Protein AF-A0A920ECB9-F1 (afdb_monomer_lite)

Sequence (209 aa):
MKESITITDNRSGESIEIPIEHGGVDSGPWTKFLPGIWFKDEGFAATAVTNSSITYIDGGAGQLEYRGYRIEDLAKKSTFTEVAYLLVHGELPTTSNLEDWNDQLAKHAHLDDQQNSNLLKAFNNHSHPMGMFTAGLAALSTLYPDARDVEDPEIRQKHVLNAIAKVPTLAASAALTGVATLAQNLAKNFLTWKIFVDGFLITGCAFPI

Radius of gyration: 23.73 Å; chains: 1; bounding box: 50×44×63 Å

Structure (mmCIF, N/CA/C/O backbone):
data_AF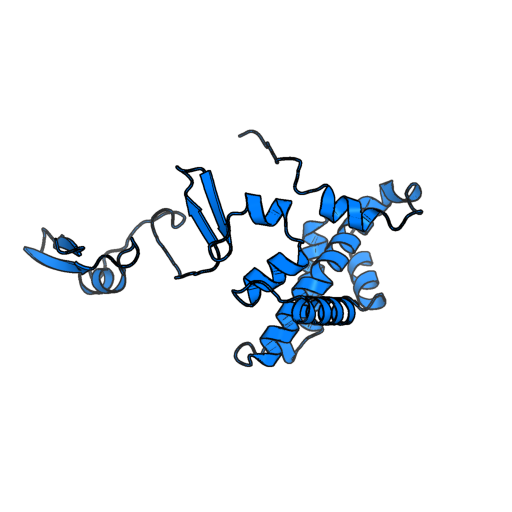-A0A920ECB9-F1
#
_entry.id   AF-A0A920ECB9-F1
#
loop_
_atom_site.group_PDB
_atom_site.id
_atom_site.type_symbol
_atom_site.label_atom_id
_atom_site.label_alt_id
_atom_site.label_comp_id
_atom_site.label_asym_id
_atom_site.label_entity_id
_atom_site.label_seq_id
_atom_site.pdbx_PDB_ins_code
_atom_site.Cartn_x
_atom_site.Cartn_y
_atom_site.Cartn_z
_atom_site.occupancy
_atom_site.B_iso_or_equiv
_atom_site.auth_seq_id
_atom_site.auth_comp_id
_atom_site.auth_asym_id
_atom_site.auth_atom_id
_atom_site.pdbx_PDB_model_num
ATOM 1 N N . MET A 1 1 ? -2.420 -16.822 32.164 1.00 60.69 1 MET A N 1
ATOM 2 C CA . MET A 1 1 ? -3.572 -15.943 32.476 1.00 60.69 1 MET A CA 1
ATOM 3 C C . MET A 1 1 ? -4.380 -15.811 31.195 1.00 60.69 1 MET A C 1
ATOM 5 O O . MET A 1 1 ? -3.784 -15.998 30.143 1.00 60.69 1 MET A O 1
ATOM 9 N N . LYS A 1 2 ? -5.700 -15.604 31.249 1.00 71.19 2 LYS A N 1
ATOM 10 C CA . LYS A 1 2 ? -6.477 -15.386 30.018 1.00 71.19 2 LYS A CA 1
ATOM 11 C C . LYS A 1 2 ? -6.162 -13.985 29.487 1.00 71.19 2 LYS A C 1
ATOM 13 O O . LYS A 1 2 ? -6.183 -13.043 30.273 1.00 71.19 2 LYS A O 1
ATOM 18 N N . GLU A 1 3 ? -5.828 -13.868 28.207 1.00 85.31 3 GLU A N 1
ATOM 19 C CA . GLU A 1 3 ? -5.621 -12.576 27.542 1.00 85.31 3 GLU A CA 1
ATOM 20 C C . GLU A 1 3 ? -6.970 -12.051 27.044 1.00 85.31 3 GLU A C 1
ATOM 22 O O . GLU A 1 3 ? -7.357 -12.250 25.896 1.00 85.31 3 GLU A O 1
ATOM 27 N N . SER A 1 4 ? -7.738 -11.456 27.952 1.00 87.62 4 SER A N 1
ATOM 28 C CA . SER A 1 4 ? -9.076 -10.935 27.673 1.00 87.62 4 SER A CA 1
ATOM 29 C C . SER A 1 4 ? -9.343 -9.642 28.439 1.00 87.62 4 SER A C 1
ATOM 31 O O . SER A 1 4 ? -8.767 -9.393 29.501 1.00 87.62 4 SER A O 1
ATOM 33 N N . ILE A 1 5 ? -10.225 -8.808 27.887 1.00 87.38 5 ILE A N 1
ATOM 34 C CA . ILE A 1 5 ? -10.758 -7.607 28.531 1.00 87.38 5 ILE A CA 1
ATOM 35 C C . ILE A 1 5 ? -12.220 -7.860 28.875 1.00 87.38 5 ILE A C 1
ATOM 37 O O . ILE A 1 5 ? -13.010 -8.259 28.019 1.00 87.38 5 ILE A O 1
ATOM 41 N N . THR A 1 6 ? -12.585 -7.585 30.123 1.00 88.94 6 THR A N 1
ATOM 42 C CA . THR A 1 6 ? -13.980 -7.607 30.562 1.00 88.94 6 THR A CA 1
ATOM 43 C C . THR A 1 6 ? -14.517 -6.187 30.634 1.00 88.94 6 THR A C 1
ATOM 45 O O . THR A 1 6 ? -13.931 -5.329 31.294 1.00 88.94 6 THR A O 1
ATOM 48 N N . ILE A 1 7 ? -15.647 -5.947 29.977 1.00 85.31 7 ILE A N 1
ATOM 49 C CA . ILE A 1 7 ? -16.365 -4.673 30.004 1.00 85.31 7 ILE A CA 1
ATOM 50 C C . ILE A 1 7 ? -17.679 -4.893 30.736 1.00 85.31 7 ILE A C 1
ATOM 52 O O . ILE A 1 7 ? -18.390 -5.853 30.452 1.00 85.31 7 ILE A O 1
ATOM 56 N N . THR A 1 8 ? -18.008 -3.988 31.652 1.00 87.94 8 THR A N 1
ATOM 57 C CA . THR A 1 8 ? -19.261 -4.013 32.412 1.00 87.94 8 THR A CA 1
ATOM 58 C C . THR A 1 8 ? -20.018 -2.715 32.174 1.00 87.94 8 THR A C 1
ATOM 60 O O . THR A 1 8 ? -19.466 -1.637 32.406 1.00 87.94 8 THR A O 1
ATOM 63 N N . ASP A 1 9 ? -21.275 -2.796 31.730 1.00 85.62 9 ASP A N 1
ATOM 64 C CA . ASP A 1 9 ? -22.148 -1.619 31.681 1.00 85.62 9 ASP A CA 1
ATOM 65 C C . ASP A 1 9 ? -22.805 -1.416 33.048 1.00 85.62 9 ASP A C 1
ATOM 67 O O . ASP A 1 9 ? -23.619 -2.215 33.503 1.00 85.62 9 ASP A O 1
ATOM 71 N N . ASN A 1 10 ? -22.482 -0.303 33.705 1.00 85.12 10 ASN A N 1
ATOM 72 C CA . ASN A 1 10 ? -23.033 0.038 35.017 1.00 85.12 10 ASN A CA 1
ATOM 73 C C . ASN A 1 10 ? -24.547 0.328 34.992 1.00 85.12 10 ASN A C 1
ATOM 75 O O . ASN A 1 10 ? -25.164 0.388 36.054 1.00 85.12 10 ASN A O 1
ATOM 79 N N . ARG A 1 11 ? -25.153 0.544 33.815 1.00 84.69 11 ARG A N 1
ATOM 80 C CA . ARG A 1 11 ? -26.600 0.788 33.675 1.00 84.69 11 ARG A CA 1
ATOM 81 C C . ARG A 1 11 ? -27.417 -0.498 33.707 1.00 84.69 11 ARG A C 1
ATOM 83 O O . ARG A 1 11 ? -28.481 -0.515 34.319 1.00 84.69 11 ARG A O 1
ATOM 90 N N . SER A 1 12 ? -26.938 -1.544 33.039 1.00 81.06 12 SER A N 1
ATOM 91 C CA . SER A 1 12 ? -27.608 -2.849 32.970 1.00 81.06 12 SER A CA 1
ATOM 92 C C . SER A 1 12 ? -27.052 -3.857 33.978 1.00 81.06 12 SER A C 1
ATOM 94 O O . SER A 1 12 ? -27.746 -4.807 34.329 1.00 81.06 12 SER A O 1
ATOM 96 N N . GLY A 1 13 ? -25.819 -3.656 34.455 1.00 82.56 13 GLY A N 1
ATOM 97 C CA . GLY A 1 13 ? -25.082 -4.621 35.272 1.00 82.56 13 GLY A CA 1
ATOM 98 C C . GLY A 1 13 ? -24.569 -5.826 34.479 1.00 82.56 13 GLY A C 1
ATOM 99 O O . GLY A 1 13 ? -24.085 -6.784 35.077 1.00 82.56 13 GLY A O 1
ATOM 100 N N . GLU A 1 14 ? -24.690 -5.803 33.151 1.00 84.75 14 GLU A N 1
ATOM 101 C CA . GLU A 1 14 ? -24.238 -6.877 32.274 1.00 84.75 14 GLU A CA 1
ATOM 102 C C . GLU A 1 14 ? -22.728 -6.750 32.012 1.00 84.75 14 GLU A C 1
ATOM 104 O O . GLU A 1 14 ? -22.189 -5.640 31.943 1.00 84.75 14 GLU A O 1
ATOM 109 N N . SER A 1 15 ? -22.042 -7.885 31.864 1.00 87.06 15 SER A N 1
ATOM 110 C CA . SER A 1 15 ? -20.606 -7.942 31.583 1.00 87.06 15 SER A CA 1
ATOM 111 C C . SER A 1 15 ? -20.327 -8.835 30.381 1.00 87.06 15 SER A C 1
ATOM 113 O O . SER A 1 15 ? -20.879 -9.929 30.278 1.00 87.06 15 SER A O 1
ATOM 115 N N . ILE A 1 16 ? -19.414 -8.398 29.517 1.00 87.62 16 ILE A N 1
ATOM 116 C CA . ILE A 1 16 ? -18.911 -9.164 28.375 1.00 87.62 16 ILE A CA 1
ATOM 117 C C . ILE A 1 16 ? -17.392 -9.327 28.487 1.00 87.62 16 ILE A C 1
ATOM 119 O O . ILE A 1 16 ? -16.684 -8.375 28.808 1.00 87.62 16 ILE A O 1
ATOM 123 N N . GLU A 1 17 ? -16.893 -10.538 28.240 1.00 88.44 17 GLU A N 1
ATOM 124 C CA . GLU A 1 17 ? -15.460 -10.846 28.150 1.00 88.44 17 GLU A CA 1
ATOM 125 C C . GLU A 1 17 ? -15.076 -10.976 26.671 1.00 88.44 17 GLU A C 1
ATOM 127 O O . GLU A 1 17 ? -15.709 -11.730 25.930 1.00 88.44 17 GLU A O 1
ATOM 132 N N . ILE A 1 18 ? -14.058 -10.232 26.237 1.00 87.44 18 ILE A N 1
ATOM 133 C CA . ILE A 1 18 ? -13.599 -10.189 24.845 1.00 87.44 18 ILE A CA 1
ATOM 134 C C . ILE A 1 18 ? -12.112 -10.562 24.810 1.00 87.44 18 ILE A C 1
ATOM 136 O O . ILE A 1 18 ? -11.339 -10.000 25.591 1.00 87.44 18 ILE A O 1
ATOM 140 N N . PRO A 1 19 ? -11.684 -11.503 23.951 1.00 89.12 19 PRO A N 1
ATOM 141 C CA . PRO A 1 19 ? -10.276 -11.867 23.835 1.00 89.12 19 PRO A CA 1
ATOM 142 C C . PRO A 1 19 ? -9.445 -10.728 23.230 1.00 89.12 19 PRO A C 1
ATOM 144 O O . PRO A 1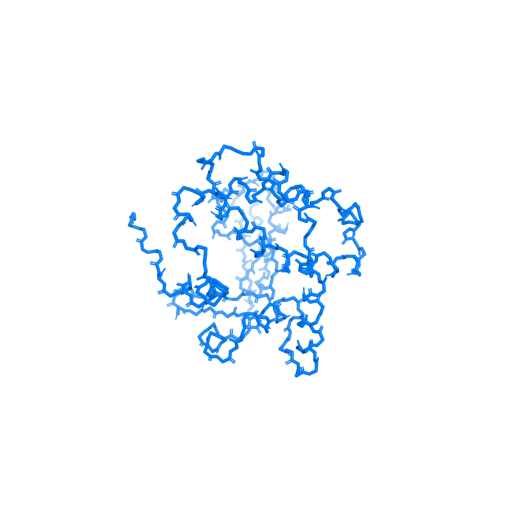 19 ? -9.932 -9.953 22.406 1.00 89.12 19 PRO A O 1
ATOM 147 N N . ILE A 1 20 ? -8.180 -10.649 23.640 1.00 88.44 20 ILE A N 1
ATOM 148 C CA . ILE A 1 20 ? -7.166 -9.807 23.003 1.00 88.44 20 ILE A CA 1
ATOM 149 C C . ILE A 1 20 ? -6.457 -10.671 21.958 1.00 88.44 20 ILE A C 1
ATOM 151 O O . ILE A 1 20 ? -5.883 -11.705 22.292 1.00 88.44 20 ILE A O 1
ATOM 155 N N . GLU A 1 21 ? -6.478 -10.247 20.699 1.00 83.81 21 GLU A N 1
ATOM 156 C CA . GLU A 1 21 ? -5.818 -10.934 19.589 1.00 83.81 21 GLU A CA 1
ATOM 157 C C . GLU A 1 21 ? -4.788 -9.997 18.957 1.00 83.81 21 GLU A C 1
ATOM 159 O O . GLU A 1 21 ? -5.104 -8.867 18.591 1.00 83.81 21 GLU A O 1
ATOM 164 N N . HIS A 1 22 ? -3.535 -10.447 18.839 1.00 77.94 22 HIS A N 1
ATOM 165 C CA . HIS A 1 22 ? -2.446 -9.675 18.217 1.00 77.94 22 HIS A CA 1
ATOM 166 C C . HIS A 1 22 ? -2.252 -8.256 18.797 1.00 77.94 22 HIS A C 1
ATOM 168 O O . HIS A 1 22 ? -1.857 -7.335 18.087 1.00 77.94 22 HIS A O 1
ATOM 174 N N . GLY A 1 23 ? -2.533 -8.076 20.093 1.00 78.94 23 GLY A N 1
ATOM 175 C CA . GLY A 1 23 ? -2.449 -6.777 20.772 1.00 78.94 23 GLY A CA 1
ATOM 176 C C . GLY A 1 23 ? -3.630 -5.833 20.507 1.00 78.94 23 GLY A C 1
ATOM 177 O O . GLY A 1 23 ? -3.622 -4.713 21.010 1.00 78.94 23 GLY A O 1
ATOM 178 N N . GLY A 1 24 ? -4.644 -6.276 19.758 1.00 83.06 24 GLY A N 1
ATOM 179 C CA . GLY A 1 24 ? -5.897 -5.564 19.516 1.00 83.06 24 GLY A CA 1
ATOM 180 C C . GLY A 1 24 ? -7.109 -6.290 20.104 1.00 83.06 24 GLY A C 1
ATOM 181 O O . GLY A 1 24 ? -7.026 -7.431 20.555 1.00 83.06 24 GLY A O 1
ATOM 182 N N . VAL A 1 25 ? -8.256 -5.614 20.106 1.00 86.81 25 VAL A N 1
ATOM 183 C CA . VAL A 1 25 ? -9.546 -6.180 20.524 1.00 86.81 25 VAL A CA 1
ATOM 184 C C . VAL A 1 25 ? -10.553 -5.930 19.413 1.00 86.81 25 VAL A C 1
ATOM 186 O O . VAL A 1 25 ? -10.648 -4.808 18.915 1.00 86.81 25 VAL A O 1
ATOM 189 N N . ASP A 1 26 ? -11.311 -6.959 19.029 1.00 84.75 26 ASP A N 1
ATOM 190 C CA . ASP A 1 26 ? -12.356 -6.802 18.018 1.00 84.75 26 ASP A CA 1
ATOM 191 C C . ASP A 1 26 ? -13.474 -5.878 18.526 1.00 84.75 26 ASP A C 1
ATOM 193 O O . ASP A 1 26 ? -13.963 -6.010 19.651 1.00 84.75 26 ASP A O 1
ATOM 197 N N . SER A 1 27 ? -13.895 -4.948 17.671 1.00 84.31 27 SER A N 1
ATOM 198 C CA . SER A 1 27 ? -14.945 -3.971 17.974 1.00 84.31 27 SER A CA 1
ATOM 199 C C . SER A 1 27 ? -16.357 -4.536 17.773 1.00 84.31 27 SER A C 1
ATOM 201 O O . SER A 1 27 ? -17.315 -4.029 18.359 1.00 84.31 27 SER A O 1
ATOM 203 N N . GLY A 1 28 ? -16.509 -5.625 17.009 1.00 85.12 28 GLY A N 1
ATOM 204 C CA . GLY A 1 28 ? -17.805 -6.241 16.701 1.00 85.12 28 GLY A CA 1
ATOM 205 C C . GLY A 1 28 ? -18.659 -6.602 17.930 1.00 85.12 28 GLY A C 1
ATOM 206 O O . GLY A 1 28 ? -19.849 -6.262 17.962 1.00 85.12 28 GLY A O 1
ATOM 207 N N . PRO A 1 29 ? -18.099 -7.255 18.968 1.00 85.06 29 PRO A N 1
ATOM 208 C CA . PRO A 1 29 ? -18.810 -7.535 20.213 1.00 85.06 29 PRO A CA 1
ATOM 209 C C . PRO A 1 29 ? -19.296 -6.271 20.933 1.00 85.06 29 PRO A C 1
ATOM 211 O O . PRO A 1 29 ? -20.375 -6.287 21.521 1.00 85.06 29 PRO A O 1
ATOM 214 N N . TRP A 1 30 ? -18.559 -5.160 20.835 1.00 84.25 30 TRP A N 1
ATOM 215 C CA . TRP A 1 30 ? -18.880 -3.908 21.523 1.00 84.25 30 TRP A CA 1
ATOM 216 C C . TRP A 1 30 ? -20.136 -3.269 20.942 1.00 84.25 30 TRP A C 1
ATOM 218 O O . TRP A 1 30 ? -21.019 -2.855 21.688 1.00 84.25 30 TRP A O 1
ATOM 228 N N . THR A 1 31 ? -20.253 -3.236 19.611 1.00 83.81 31 THR A N 1
ATOM 229 C CA . THR A 1 31 ? -21.433 -2.679 18.933 1.00 83.81 31 THR A CA 1
ATOM 230 C C . THR A 1 31 ? -22.701 -3.472 19.248 1.00 83.81 31 THR A C 1
ATOM 232 O O . THR A 1 31 ? -23.777 -2.890 19.368 1.00 83.81 31 THR A O 1
ATOM 235 N N . LYS A 1 32 ? -22.588 -4.798 19.402 1.00 84.31 32 LYS A N 1
ATOM 236 C CA . LYS A 1 32 ? -23.720 -5.659 19.783 1.00 84.31 32 LYS A CA 1
ATOM 237 C C . LYS A 1 32 ? -24.115 -5.471 21.246 1.00 84.31 32 LYS A C 1
ATOM 239 O O . LYS A 1 32 ? -25.303 -5.463 21.548 1.00 84.31 32 LYS A O 1
ATOM 244 N N . PHE A 1 33 ? -23.127 -5.335 22.128 1.00 85.12 33 PHE A N 1
ATOM 245 C CA . PHE A 1 33 ? -23.327 -5.195 23.568 1.00 85.12 33 PHE A CA 1
ATOM 246 C C . PHE A 1 33 ? -23.850 -3.806 23.969 1.00 85.12 33 PHE A C 1
ATOM 248 O O . PHE A 1 33 ? -24.641 -3.685 24.897 1.00 85.12 33 PHE A O 1
ATOM 255 N N . LEU A 1 34 ? -23.455 -2.756 23.242 1.00 84.56 34 LEU A N 1
ATOM 256 C CA . LEU A 1 34 ? -23.810 -1.362 23.520 1.00 84.56 34 LEU A CA 1
ATOM 257 C C . LEU A 1 34 ? -24.616 -0.740 22.361 1.00 84.56 34 LEU A C 1
ATOM 259 O O . LEU A 1 34 ? -24.134 0.182 21.692 1.00 84.56 34 LEU A O 1
ATOM 263 N N . PRO A 1 35 ? -25.849 -1.211 22.092 1.00 83.19 35 PRO A N 1
ATOM 264 C CA . PRO A 1 35 ? -26.646 -0.695 20.986 1.00 83.19 35 PRO A CA 1
ATOM 265 C C . PRO A 1 35 ? -26.974 0.792 21.189 1.00 83.19 35 PRO A C 1
ATOM 267 O O . PRO A 1 35 ? -27.465 1.209 22.236 1.00 83.19 35 PRO A O 1
ATOM 270 N N . GLY A 1 36 ? -26.714 1.606 20.163 1.00 83.00 36 GLY A N 1
ATOM 271 C CA . GLY A 1 36 ? -26.986 3.048 20.178 1.00 83.00 36 GLY A CA 1
ATOM 272 C C . GLY A 1 36 ? -25.915 3.908 20.859 1.00 83.00 36 GLY A C 1
ATOM 273 O O . GLY A 1 36 ? -26.080 5.127 20.927 1.00 83.00 36 GLY A O 1
ATOM 274 N N . ILE A 1 37 ? -24.815 3.312 21.329 1.00 85.38 37 ILE A N 1
ATOM 275 C CA . ILE A 1 37 ? -23.650 4.031 21.858 1.00 85.38 37 ILE A CA 1
ATOM 276 C C . ILE A 1 37 ? -22.589 4.140 20.761 1.00 85.38 37 ILE A C 1
ATOM 278 O O . ILE A 1 37 ? -22.328 3.188 20.030 1.00 85.38 37 ILE A O 1
ATOM 282 N N . TRP A 1 38 ? -21.987 5.322 20.643 1.00 83.19 38 TRP A N 1
ATOM 283 C CA . TRP A 1 38 ? -21.006 5.644 19.610 1.00 83.19 38 TRP A CA 1
ATOM 284 C C . TRP A 1 38 ? -19.639 5.866 20.254 1.00 83.19 38 TRP A C 1
ATOM 286 O O . TRP A 1 38 ? -19.537 6.545 21.277 1.00 83.19 38 TRP A O 1
ATOM 296 N N . PHE A 1 39 ? -18.590 5.322 19.640 1.00 86.38 39 PHE A N 1
ATOM 297 C CA . PHE A 1 39 ? -17.210 5.576 20.045 1.00 86.38 39 PHE A CA 1
ATOM 298 C C . PHE A 1 39 ? -16.707 6.826 19.333 1.00 86.38 39 PHE A C 1
ATOM 300 O O . PHE A 1 39 ? -16.744 6.913 18.106 1.00 86.38 39 PHE A O 1
ATOM 307 N N . LYS A 1 40 ? -16.263 7.814 20.110 1.00 88.31 40 LYS A N 1
ATOM 308 C CA . LYS A 1 40 ? -15.654 9.027 19.575 1.00 88.31 40 LYS A CA 1
ATOM 309 C C . LYS A 1 40 ? -14.136 8.858 19.572 1.00 88.31 40 LYS A C 1
ATOM 311 O O . LYS A 1 40 ? -13.512 9.002 20.617 1.00 88.31 40 LYS A O 1
ATOM 316 N N . ASP A 1 41 ? -13.575 8.584 18.401 1.00 90.69 41 ASP A N 1
ATOM 317 C CA . ASP A 1 41 ? -12.131 8.552 18.146 1.00 90.69 41 ASP A CA 1
ATOM 318 C C . ASP A 1 41 ? -11.821 9.498 16.976 1.00 90.69 41 ASP A C 1
ATOM 320 O O . ASP A 1 41 ? -12.028 9.171 15.806 1.00 90.69 41 ASP A O 1
ATOM 324 N N . GLU A 1 42 ? -11.424 10.731 17.294 1.00 89.62 42 GLU A N 1
ATOM 325 C CA . GLU A 1 42 ? -11.104 11.734 16.278 1.00 89.62 42 GLU A CA 1
ATOM 326 C C . GLU A 1 42 ? -9.779 11.373 15.596 1.00 89.62 42 GLU A C 1
ATOM 328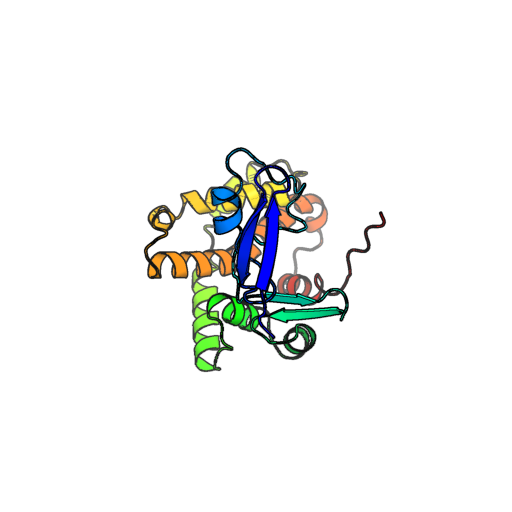 O O . GLU A 1 42 ? -8.720 11.397 16.215 1.00 89.62 42 GLU A O 1
ATOM 333 N N . GLY A 1 43 ? -9.837 11.051 14.302 1.00 90.06 43 GLY A N 1
ATOM 334 C CA . GLY A 1 43 ? -8.646 10.726 13.513 1.00 90.06 43 GLY A CA 1
ATOM 335 C C . GLY A 1 43 ? -8.161 9.278 13.630 1.00 90.06 43 GLY A C 1
ATOM 336 O O . GLY A 1 43 ? -7.095 8.982 13.098 1.00 90.06 43 GLY A O 1
ATOM 337 N N . PHE A 1 44 ? -8.937 8.383 14.257 1.00 91.50 44 PHE A N 1
ATOM 338 C CA . PHE A 1 44 ? -8.620 6.951 14.392 1.00 91.50 44 PHE A CA 1
ATOM 339 C C . PHE A 1 44 ? -7.296 6.671 15.122 1.00 91.50 44 PHE A C 1
ATOM 341 O O . PHE A 1 44 ? -6.570 5.742 14.771 1.00 91.50 44 PHE A O 1
ATOM 348 N N . ALA A 1 45 ? -6.958 7.472 16.135 1.00 88.88 45 ALA A N 1
ATOM 349 C CA . ALA A 1 45 ? -5.684 7.338 16.841 1.00 88.88 45 ALA A CA 1
ATOM 350 C C . ALA A 1 45 ? -5.603 6.051 17.682 1.00 88.88 45 ALA A C 1
ATOM 352 O O . ALA A 1 45 ? -4.511 5.529 17.898 1.00 88.88 45 ALA A O 1
ATOM 353 N N . ALA A 1 46 ? -6.747 5.543 18.152 1.00 85.81 46 ALA A N 1
ATOM 354 C CA . ALA A 1 46 ? -6.838 4.320 18.952 1.00 85.81 46 ALA A CA 1
ATOM 355 C C . ALA A 1 46 ? -7.498 3.149 18.200 1.00 85.81 46 ALA A C 1
ATOM 357 O O . ALA A 1 46 ? -7.568 2.040 18.728 1.00 85.81 46 ALA A O 1
ATOM 358 N N . THR A 1 47 ? -7.986 3.380 16.979 1.00 88.75 47 THR A N 1
ATOM 359 C CA . THR A 1 47 ? -8.765 2.402 16.213 1.00 88.75 47 THR A CA 1
ATOM 360 C C . THR A 1 47 ? -7.933 1.770 15.100 1.00 88.75 47 THR A C 1
ATOM 362 O O . THR A 1 47 ? -7.542 2.433 14.141 1.00 88.75 47 THR A O 1
ATOM 365 N N . ALA A 1 48 ? -7.737 0.453 15.171 1.00 88.75 48 ALA A N 1
ATOM 366 C CA . ALA A 1 48 ? -7.192 -0.326 14.063 1.00 88.75 48 ALA A CA 1
ATOM 367 C C . ALA A 1 48 ? -8.299 -0.658 13.044 1.00 88.75 48 ALA A C 1
ATOM 369 O O . ALA A 1 48 ? -9.317 -1.249 13.397 1.00 88.75 48 ALA A O 1
ATOM 370 N N . VAL A 1 49 ? -8.101 -0.280 11.776 1.00 88.75 49 VAL A N 1
ATOM 371 C CA . VAL A 1 49 ? -9.108 -0.460 10.706 1.00 88.75 49 VAL A CA 1
ATOM 372 C C . VAL A 1 49 ? -8.914 -1.762 9.928 1.00 88.75 49 VAL A C 1
ATOM 374 O O . VAL A 1 49 ? -9.881 -2.366 9.473 1.00 88.75 49 VAL A O 1
ATOM 377 N N . THR A 1 50 ? -7.667 -2.194 9.743 1.00 88.94 50 THR A N 1
ATOM 378 C CA . THR A 1 50 ? -7.342 -3.377 8.943 1.00 88.94 50 THR A CA 1
ATOM 379 C C . THR A 1 50 ? -6.215 -4.167 9.575 1.00 88.94 50 THR A C 1
ATOM 381 O O . THR A 1 50 ? -5.300 -3.603 10.175 1.00 88.94 50 THR A O 1
ATOM 384 N N . ASN A 1 51 ? -6.242 -5.475 9.346 1.00 87.25 51 ASN A N 1
ATOM 385 C CA . ASN A 1 51 ? -5.091 -6.332 9.575 1.00 87.25 51 ASN A CA 1
ATOM 386 C C . ASN A 1 51 ? -4.124 -6.174 8.398 1.00 87.25 51 ASN A C 1
ATOM 388 O O . ASN A 1 51 ? -4.542 -6.177 7.238 1.00 87.25 51 ASN A O 1
ATOM 392 N N . SER A 1 52 ? -2.836 -6.013 8.687 1.00 91.31 52 SER A N 1
ATOM 393 C CA . SER A 1 52 ? -1.787 -5.910 7.674 1.00 91.31 52 SER A CA 1
ATOM 394 C C . SER A 1 52 ? -0.550 -6.657 8.137 1.00 91.31 52 SER A C 1
ATOM 396 O O . SER A 1 52 ? -0.139 -6.549 9.287 1.00 91.31 52 SER A O 1
ATOM 398 N N . SER A 1 53 ? 0.060 -7.395 7.216 1.00 91.19 53 SER A N 1
ATOM 399 C CA . SER A 1 53 ? 1.334 -8.086 7.419 1.00 91.19 53 SER A CA 1
ATOM 400 C C . SER A 1 53 ? 2.475 -7.420 6.641 1.00 91.19 53 SER A C 1
ATOM 402 O O . SER A 1 53 ? 3.466 -8.078 6.334 1.00 91.19 53 SER A O 1
ATOM 404 N N . ILE A 1 54 ? 2.297 -6.168 6.198 1.00 93.62 54 ILE A N 1
ATOM 405 C CA . ILE A 1 54 ? 3.231 -5.490 5.285 1.00 93.62 54 ILE A CA 1
ATOM 406 C C . ILE A 1 54 ? 4.316 -4.749 6.061 1.00 93.62 54 ILE A C 1
ATOM 408 O O . ILE A 1 54 ? 5.497 -4.989 5.823 1.00 93.62 54 ILE A O 1
ATOM 412 N N . THR A 1 55 ? 3.923 -3.873 6.984 1.00 93.75 55 THR A N 1
ATOM 413 C CA . THR A 1 55 ? 4.844 -2.987 7.701 1.00 93.75 55 THR A CA 1
ATOM 414 C C . THR A 1 55 ? 4.553 -3.035 9.189 1.00 93.75 55 THR A C 1
ATOM 416 O O . THR A 1 55 ? 3.391 -2.953 9.585 1.00 93.75 55 THR A O 1
ATOM 419 N N . TYR A 1 56 ? 5.606 -3.125 9.997 1.00 92.88 56 TYR A N 1
ATOM 420 C CA . TYR A 1 56 ? 5.537 -2.990 11.449 1.00 92.88 56 TYR A CA 1
ATOM 421 C C . TYR A 1 56 ? 6.301 -1.741 11.890 1.00 92.88 56 TYR A C 1
ATOM 423 O O . TYR A 1 56 ? 7.384 -1.455 11.372 1.00 92.88 56 TYR A O 1
ATOM 431 N N . ILE A 1 57 ? 5.714 -0.982 12.817 1.00 92.94 57 ILE A N 1
ATOM 432 C CA . ILE A 1 57 ? 6.272 0.269 13.332 1.00 92.94 57 ILE A CA 1
ATOM 433 C C . ILE A 1 57 ? 6.176 0.252 14.855 1.00 92.94 57 ILE A C 1
ATOM 435 O O . ILE A 1 57 ? 5.078 0.173 15.401 1.00 92.94 57 ILE A O 1
ATOM 439 N N . ASP A 1 58 ? 7.316 0.401 15.524 1.00 91.38 58 ASP A N 1
ATOM 440 C CA . ASP A 1 58 ? 7.399 0.700 16.952 1.00 91.38 58 ASP A CA 1
ATOM 441 C C . ASP A 1 58 ? 8.105 2.048 17.134 1.00 91.38 58 ASP A C 1
ATOM 443 O O . ASP A 1 58 ? 9.325 2.172 16.990 1.00 91.38 58 ASP A O 1
ATOM 447 N N . GLY A 1 59 ? 7.316 3.082 17.438 1.00 89.62 59 GLY A N 1
ATOM 448 C CA . GLY A 1 59 ? 7.823 4.439 17.636 1.00 89.62 59 GLY A CA 1
ATOM 449 C C . GLY A 1 59 ? 8.655 4.614 18.909 1.00 89.62 59 GLY A C 1
ATOM 450 O O . GLY A 1 59 ? 9.501 5.502 18.950 1.00 89.62 59 GLY A O 1
ATOM 451 N N . GLY A 1 60 ? 8.454 3.776 19.932 1.00 90.50 60 GLY A N 1
ATOM 452 C CA . GLY A 1 60 ? 9.209 3.844 21.184 1.00 90.50 60 GLY A CA 1
ATOM 453 C C . GLY A 1 60 ? 10.605 3.243 21.045 1.00 90.50 60 GLY A C 1
ATOM 454 O O . GLY A 1 60 ? 11.580 3.817 21.528 1.00 90.50 60 GLY A O 1
ATOM 455 N N . ALA A 1 61 ? 10.706 2.115 20.338 1.00 90.00 61 ALA A N 1
ATOM 456 C CA . ALA A 1 61 ? 11.982 1.480 20.011 1.00 90.00 61 ALA A CA 1
ATOM 457 C C . ALA A 1 61 ? 12.683 2.109 18.789 1.00 90.00 61 ALA A C 1
ATOM 459 O O . ALA A 1 61 ? 13.859 1.833 18.549 1.00 90.00 61 ALA A O 1
ATOM 460 N N . GLY A 1 62 ? 11.979 2.940 18.010 1.00 90.38 62 GLY A N 1
ATOM 461 C CA . GLY A 1 62 ? 12.486 3.501 16.754 1.00 90.38 62 GLY A CA 1
ATOM 462 C C . GLY A 1 62 ? 12.656 2.445 15.657 1.00 90.38 62 GLY A C 1
ATOM 463 O O . GLY A 1 62 ? 13.565 2.546 14.835 1.00 90.38 62 GLY A O 1
ATOM 464 N N . GLN A 1 63 ? 11.815 1.410 15.661 1.00 91.38 63 GLN A N 1
ATOM 465 C CA . GLN A 1 63 ? 11.917 0.252 14.778 1.00 91.38 63 GLN A CA 1
ATOM 466 C C . GLN A 1 63 ? 10.884 0.340 13.651 1.00 91.38 63 GLN A C 1
ATOM 468 O O . GLN A 1 63 ? 9.692 0.520 13.893 1.00 91.38 63 GLN A O 1
ATOM 473 N N . LEU A 1 64 ? 11.353 0.190 12.411 1.00 93.75 64 LEU A N 1
ATOM 474 C CA . LEU A 1 64 ? 10.530 0.115 11.205 1.00 93.75 64 LEU A CA 1
ATOM 475 C C . LEU A 1 64 ? 10.934 -1.121 10.406 1.00 93.75 64 LEU A C 1
ATOM 477 O O . LEU A 1 64 ? 12.112 -1.293 10.071 1.00 93.75 64 LEU A O 1
ATOM 481 N N . GLU A 1 65 ? 9.954 -1.957 10.077 1.00 93.44 65 GLU A N 1
ATOM 482 C CA . GLU A 1 65 ? 10.172 -3.212 9.364 1.00 93.44 65 GLU A CA 1
ATOM 483 C C . GLU A 1 65 ? 9.223 -3.373 8.184 1.00 93.44 65 GLU A C 1
ATOM 485 O O . GLU A 1 65 ? 8.028 -3.109 8.304 1.00 93.44 65 GLU A O 1
ATOM 490 N N . TYR A 1 66 ? 9.741 -3.880 7.065 1.00 95.50 66 TYR A N 1
ATOM 491 C CA . TYR A 1 66 ? 8.951 -4.331 5.920 1.00 95.50 66 TYR A CA 1
ATOM 492 C C . TYR A 1 66 ? 8.998 -5.850 5.845 1.00 95.50 66 TYR A C 1
ATOM 494 O O . TYR A 1 66 ? 10.077 -6.424 5.728 1.00 95.50 66 TYR A O 1
ATOM 502 N N . ARG A 1 67 ? 7.836 -6.508 5.921 1.00 92.50 67 ARG A N 1
ATOM 503 C CA . ARG A 1 67 ? 7.701 -7.977 5.922 1.00 92.50 67 ARG A CA 1
ATOM 504 C C . ARG A 1 67 ? 8.632 -8.669 6.941 1.00 92.50 67 ARG A C 1
ATOM 506 O O . ARG A 1 67 ? 9.119 -9.764 6.689 1.00 92.50 67 ARG A O 1
ATOM 513 N N . GLY A 1 68 ? 8.901 -8.017 8.078 1.00 91.56 68 GLY A N 1
ATOM 514 C CA . GLY A 1 68 ? 9.809 -8.503 9.131 1.00 91.56 68 GLY A CA 1
ATOM 515 C C . GLY A 1 68 ? 11.297 -8.169 8.936 1.00 91.56 68 GLY A C 1
ATOM 516 O O . GLY A 1 68 ? 12.120 -8.536 9.769 1.00 91.56 68 GLY A O 1
ATOM 517 N N . TYR A 1 69 ? 11.670 -7.464 7.865 1.00 93.62 69 TYR A N 1
ATOM 518 C CA . TYR A 1 69 ? 13.035 -6.982 7.641 1.00 93.62 69 TYR A CA 1
ATOM 519 C C . TYR A 1 69 ? 13.180 -5.530 8.089 1.00 93.62 69 TYR A C 1
ATOM 521 O O . TYR A 1 69 ? 12.427 -4.662 7.645 1.00 93.62 69 TYR A O 1
ATOM 529 N N . ARG A 1 70 ? 14.190 -5.237 8.915 1.00 93.62 70 ARG A N 1
ATOM 530 C CA . ARG A 1 70 ? 14.487 -3.867 9.356 1.00 93.62 70 ARG A CA 1
ATOM 531 C C . ARG A 1 70 ? 14.831 -2.965 8.174 1.00 93.62 70 ARG A C 1
ATOM 533 O O . ARG A 1 70 ? 15.639 -3.324 7.314 1.00 93.62 70 ARG A O 1
ATOM 540 N N . ILE A 1 71 ? 14.290 -1.748 8.183 1.00 93.44 71 ILE A N 1
ATOM 541 C CA . ILE A 1 71 ? 14.519 -0.766 7.116 1.00 93.44 71 ILE A CA 1
ATOM 542 C C . ILE A 1 71 ? 16.003 -0.423 6.932 1.00 93.44 71 ILE A C 1
ATOM 544 O O . ILE A 1 71 ? 16.455 -0.216 5.811 1.00 93.44 71 ILE A O 1
ATOM 548 N N . GLU A 1 72 ? 16.782 -0.410 8.016 1.00 91.81 72 GLU A N 1
ATOM 549 C CA . GLU A 1 72 ? 18.219 -0.115 7.990 1.00 91.81 72 GLU A CA 1
ATOM 550 C C . GLU A 1 72 ? 19.019 -1.144 7.185 1.00 91.81 72 GLU A C 1
ATOM 552 O O . GLU A 1 72 ? 20.013 -0.794 6.545 1.00 91.81 72 GLU A O 1
ATOM 557 N N . ASP A 1 73 ? 18.600 -2.410 7.230 1.00 92.88 73 ASP A N 1
ATOM 558 C CA . ASP A 1 73 ? 19.225 -3.487 6.471 1.00 92.88 73 ASP A CA 1
ATOM 559 C C . ASP A 1 73 ? 18.840 -3.398 4.997 1.00 92.88 73 ASP A C 1
ATOM 561 O O . ASP A 1 73 ? 19.722 -3.446 4.138 1.00 92.88 73 ASP A O 1
ATOM 565 N N . LEU A 1 74 ? 17.551 -3.192 4.711 1.00 92.25 74 LEU A N 1
ATOM 566 C CA . LEU A 1 74 ? 17.050 -3.028 3.345 1.00 92.25 74 LEU A CA 1
ATOM 567 C C . LEU A 1 74 ? 17.695 -1.821 2.653 1.00 92.25 74 LEU A C 1
ATOM 569 O O . LEU A 1 74 ? 18.166 -1.939 1.529 1.00 92.25 74 LEU A O 1
ATOM 573 N N . ALA A 1 75 ? 17.807 -0.681 3.338 1.00 90.81 75 ALA A N 1
ATOM 574 C CA . ALA A 1 75 ? 18.403 0.529 2.775 1.00 90.81 75 ALA A CA 1
ATOM 575 C C . ALA A 1 75 ? 19.899 0.379 2.436 1.00 90.81 75 ALA A C 1
ATOM 577 O O . ALA A 1 75 ? 20.398 1.064 1.547 1.00 90.81 75 ALA A O 1
ATOM 578 N N . LYS A 1 76 ? 20.633 -0.494 3.142 1.00 92.38 76 LYS A N 1
ATOM 579 C CA . LYS A 1 76 ? 22.074 -0.716 2.916 1.00 92.38 76 LYS A CA 1
ATOM 580 C C . LYS A 1 76 ? 22.367 -1.834 1.919 1.00 92.38 76 LYS A C 1
ATOM 582 O O . LYS A 1 76 ? 23.418 -1.805 1.285 1.00 92.38 76 LYS A O 1
ATOM 587 N N . LYS A 1 77 ? 21.507 -2.853 1.860 1.00 90.12 77 LYS A N 1
ATOM 588 C CA . LYS A 1 77 ? 21.786 -4.122 1.169 1.00 90.12 77 LYS A CA 1
ATOM 589 C C . LYS A 1 77 ? 20.874 -4.386 -0.025 1.00 90.12 77 LYS A C 1
ATOM 591 O O . LYS A 1 77 ? 21.182 -5.292 -0.791 1.00 90.12 77 LYS A O 1
ATOM 596 N N . SER A 1 78 ? 19.786 -3.637 -0.176 1.00 91.50 78 SER A N 1
ATOM 597 C CA . SER A 1 78 ? 18.776 -3.876 -1.204 1.00 91.50 78 SER A CA 1
ATOM 598 C C . SER A 1 78 ? 18.547 -2.649 -2.078 1.00 91.50 78 SER A C 1
ATOM 600 O O . SER A 1 78 ? 18.854 -1.512 -1.722 1.00 91.50 78 SER A O 1
ATOM 602 N N . THR A 1 79 ? 17.989 -2.899 -3.252 1.00 91.06 79 THR A N 1
ATOM 603 C CA . THR A 1 79 ? 17.585 -1.894 -4.232 1.00 91.06 79 THR A CA 1
ATOM 604 C C . THR A 1 79 ? 16.089 -1.605 -4.134 1.00 91.06 79 THR A C 1
ATOM 606 O O . THR A 1 79 ? 15.310 -2.409 -3.618 1.00 91.06 79 THR A O 1
ATOM 609 N N . PHE A 1 80 ? 15.654 -0.462 -4.674 1.00 89.88 80 PHE A N 1
ATOM 610 C CA . PHE A 1 80 ? 14.231 -0.108 -4.720 1.00 89.88 80 PHE A CA 1
ATOM 611 C C . PHE A 1 80 ? 13.380 -1.211 -5.364 1.00 89.88 80 PHE A C 1
ATOM 613 O O . PHE A 1 80 ? 12.314 -1.545 -4.855 1.00 89.88 80 PHE A O 1
ATOM 620 N N . THR A 1 81 ? 13.864 -1.807 -6.454 1.00 90.06 81 THR A N 1
ATOM 621 C CA . THR A 1 81 ? 13.128 -2.832 -7.197 1.00 90.06 81 THR A CA 1
ATOM 622 C C . THR A 1 81 ? 12.941 -4.121 -6.391 1.00 90.06 81 THR A C 1
ATOM 624 O O . THR A 1 81 ? 11.861 -4.710 -6.432 1.00 90.06 81 THR A O 1
ATOM 627 N N . GLU A 1 82 ? 13.946 -4.525 -5.607 1.00 92.44 82 GLU A N 1
ATOM 628 C CA . GLU A 1 82 ? 13.853 -5.670 -4.689 1.00 92.44 82 GLU A CA 1
ATOM 629 C C . GLU A 1 82 ? 12.873 -5.403 -3.545 1.00 92.44 82 GLU A C 1
ATOM 631 O O . GLU A 1 82 ? 12.064 -6.266 -3.209 1.00 92.44 82 GLU A O 1
ATOM 636 N N . VAL A 1 83 ? 12.900 -4.196 -2.969 1.00 93.94 83 VAL A N 1
ATOM 637 C CA . VAL A 1 83 ? 11.958 -3.806 -1.909 1.00 93.94 83 VAL A CA 1
ATOM 638 C C . VAL A 1 83 ? 10.529 -3.716 -2.456 1.00 93.94 83 VAL A C 1
ATOM 640 O O . VAL A 1 83 ? 9.592 -4.162 -1.799 1.00 93.94 83 VAL A O 1
ATOM 643 N N . ALA A 1 84 ? 10.341 -3.201 -3.673 1.00 92.56 84 ALA A N 1
ATOM 644 C CA . ALA A 1 84 ? 9.037 -3.181 -4.332 1.00 92.56 84 ALA A CA 1
ATOM 645 C C . ALA A 1 84 ? 8.496 -4.604 -4.547 1.00 92.56 84 ALA A C 1
ATOM 647 O O . ALA A 1 84 ? 7.331 -4.865 -4.243 1.00 92.56 84 ALA A O 1
ATOM 648 N N . TYR A 1 85 ? 9.349 -5.535 -4.990 1.00 93.94 85 TYR A N 1
ATOM 649 C CA . TYR A 1 85 ? 8.991 -6.949 -5.100 1.00 93.94 85 TYR A CA 1
ATOM 650 C C . TYR A 1 85 ? 8.601 -7.535 -3.733 1.00 93.94 85 TYR A C 1
ATOM 652 O O . TYR A 1 85 ? 7.541 -8.148 -3.612 1.00 93.94 85 TYR A O 1
ATOM 660 N N . LEU A 1 86 ? 9.398 -7.287 -2.686 1.00 94.75 86 LEU A N 1
ATOM 661 C CA . LEU A 1 86 ? 9.132 -7.746 -1.317 1.00 94.75 86 LEU A CA 1
ATOM 662 C C . LEU A 1 86 ? 7.762 -7.281 -0.802 1.00 94.75 86 LEU A C 1
ATOM 664 O O . LEU A 1 86 ? 7.026 -8.054 -0.189 1.00 94.75 86 LEU A O 1
ATOM 668 N N . LEU A 1 87 ? 7.392 -6.023 -1.042 1.00 93.88 87 LEU A N 1
ATOM 669 C CA . LEU A 1 87 ? 6.114 -5.483 -0.573 1.00 93.88 87 LEU A CA 1
ATOM 670 C C . LEU A 1 87 ? 4.922 -6.131 -1.292 1.00 93.88 87 LEU A C 1
ATOM 672 O O . LEU A 1 87 ? 3.937 -6.484 -0.633 1.00 93.88 87 LEU A O 1
ATOM 676 N N . VAL A 1 88 ? 5.037 -6.332 -2.609 1.00 92.81 88 VAL A N 1
ATOM 677 C CA . VAL A 1 88 ? 3.985 -6.916 -3.456 1.00 92.81 88 VAL A CA 1
ATOM 678 C C . VAL A 1 88 ? 3.830 -8.420 -3.216 1.00 92.81 88 VAL A C 1
ATOM 680 O O . VAL A 1 88 ? 2.712 -8.889 -3.014 1.00 92.81 88 VAL A O 1
ATOM 683 N N . HIS A 1 89 ? 4.932 -9.171 -3.210 1.00 91.94 89 HIS A N 1
ATOM 684 C CA . HIS A 1 89 ? 4.923 -10.637 -3.164 1.00 91.94 89 HIS A CA 1
ATOM 685 C C . HIS A 1 89 ? 5.091 -11.216 -1.755 1.00 91.94 89 HIS A C 1
ATOM 687 O O . HIS A 1 89 ? 4.735 -12.365 -1.523 1.00 91.94 89 HIS A O 1
ATOM 693 N N . GLY A 1 90 ? 5.589 -10.429 -0.800 1.00 92.06 90 GLY A N 1
ATOM 694 C CA . GLY A 1 90 ? 5.755 -10.831 0.598 1.00 92.06 90 GLY A CA 1
ATOM 695 C C . GLY A 1 90 ? 7.088 -11.494 0.939 1.00 92.06 90 GLY A C 1
ATOM 696 O O . GLY A 1 90 ? 7.399 -11.604 2.121 1.00 92.06 90 GLY A O 1
ATOM 697 N N . GLU A 1 91 ? 7.888 -11.867 -0.059 1.00 92.56 91 GLU A N 1
ATOM 698 C CA . GLU A 1 91 ? 9.184 -12.531 0.109 1.00 92.56 91 GLU A CA 1
ATOM 699 C C . GLU A 1 91 ? 10.269 -11.851 -0.734 1.00 92.56 91 GLU A C 1
ATOM 701 O O . GLU A 1 91 ? 9.976 -11.186 -1.732 1.00 92.56 91 GLU A O 1
ATOM 706 N N . LEU A 1 92 ? 11.534 -12.013 -0.337 1.00 92.31 92 LEU A N 1
ATOM 707 C CA . LEU A 1 92 ? 12.665 -11.491 -1.105 1.00 92.31 92 LEU A CA 1
ATOM 708 C C . LEU A 1 92 ? 12.830 -12.262 -2.427 1.00 92.31 92 LEU A C 1
ATOM 710 O O . LEU A 1 92 ? 12.720 -13.491 -2.438 1.00 92.31 92 LEU A O 1
ATOM 714 N N . PRO A 1 93 ? 13.117 -11.571 -3.545 1.00 93.56 93 PRO A N 1
ATOM 715 C CA . PRO A 1 93 ? 13.277 -12.228 -4.833 1.00 93.56 93 PRO A CA 1
ATOM 716 C C . PRO A 1 93 ? 14.579 -13.035 -4.895 1.00 93.56 93 PRO A C 1
ATOM 718 O O . PRO A 1 93 ? 15.613 -12.643 -4.355 1.00 93.56 93 PRO A O 1
ATOM 721 N N . THR A 1 94 ? 14.545 -14.150 -5.623 1.00 94.75 94 THR A N 1
ATOM 722 C CA . THR A 1 94 ? 15.767 -14.797 -6.125 1.00 94.75 94 THR A CA 1
ATOM 723 C C . THR A 1 94 ? 16.347 -13.992 -7.293 1.00 94.75 94 THR A C 1
ATOM 725 O O . THR A 1 94 ? 15.646 -13.180 -7.894 1.00 94.75 94 THR A O 1
ATOM 728 N N . THR A 1 95 ? 17.606 -14.240 -7.670 1.00 92.88 95 THR A N 1
ATOM 729 C CA . THR A 1 95 ? 18.250 -13.548 -8.803 1.00 92.88 95 THR A CA 1
ATOM 730 C C . THR A 1 95 ? 17.442 -13.667 -10.099 1.00 92.88 95 THR A C 1
ATOM 732 O O . THR A 1 95 ? 17.216 -12.659 -10.756 1.00 92.88 95 THR A O 1
ATOM 735 N N . SER A 1 96 ? 16.924 -14.862 -10.412 1.00 94.12 96 SER A N 1
ATOM 736 C CA . SER A 1 96 ? 16.088 -15.078 -11.605 1.00 94.12 96 SER A CA 1
ATOM 737 C C . SER A 1 96 ? 14.789 -14.273 -11.542 1.00 94.12 96 SER A C 1
ATOM 739 O O . SER A 1 96 ? 14.437 -13.596 -12.501 1.00 94.12 96 SER A O 1
ATOM 741 N N . ASN A 1 97 ? 14.097 -14.292 -10.396 1.00 92.88 97 ASN A N 1
ATOM 742 C CA . ASN A 1 97 ? 12.843 -13.550 -10.241 1.00 92.88 97 ASN A CA 1
ATOM 743 C C . ASN A 1 97 ? 13.067 -12.040 -10.347 1.00 92.88 97 ASN A C 1
ATOM 745 O O . ASN A 1 97 ? 12.208 -11.323 -10.851 1.00 92.88 97 ASN A O 1
ATOM 749 N N . LEU A 1 98 ? 14.204 -11.550 -9.849 1.00 92.81 98 LEU A N 1
ATOM 750 C CA . LEU A 1 98 ? 14.543 -10.135 -9.908 1.00 92.81 98 LEU A CA 1
ATOM 751 C C . LEU A 1 98 ? 14.830 -9.682 -11.344 1.00 92.81 98 LEU A C 1
ATOM 753 O O . LEU A 1 98 ? 14.407 -8.593 -11.728 1.00 92.81 98 LEU A O 1
ATOM 757 N N . GLU A 1 99 ? 15.530 -10.496 -12.135 1.00 94.12 99 GLU A N 1
ATOM 758 C CA . GLU A 1 99 ? 15.758 -10.235 -13.563 1.00 94.12 99 GLU A CA 1
ATOM 759 C C . GLU A 1 99 ? 14.427 -10.177 -14.325 1.00 94.12 99 GLU A C 1
ATOM 761 O O . GLU A 1 99 ? 14.131 -9.163 -14.961 1.00 94.12 99 GLU A O 1
ATOM 766 N N . ASP A 1 100 ? 13.568 -11.184 -14.149 1.00 93.94 100 ASP A N 1
ATOM 767 C CA . ASP A 1 100 ? 12.241 -11.223 -14.773 1.00 93.94 100 ASP A CA 1
ATOM 768 C C . ASP A 1 100 ? 11.364 -10.035 -14.354 1.00 93.94 100 ASP A C 1
ATOM 770 O O . ASP A 1 100 ? 10.619 -9.472 -15.162 1.00 93.94 100 ASP A O 1
ATOM 774 N N . TRP A 1 101 ? 11.439 -9.636 -13.084 1.00 91.88 101 TRP A N 1
ATOM 775 C CA . TRP A 1 101 ? 10.702 -8.496 -12.548 1.00 91.88 101 TRP A CA 1
ATOM 776 C C . TRP A 1 101 ? 11.183 -7.170 -13.145 1.00 91.88 101 TRP A C 1
ATOM 778 O O . TRP A 1 101 ? 10.367 -6.350 -13.570 1.00 91.88 101 TRP A O 1
ATOM 788 N N . ASN A 1 102 ? 12.499 -6.966 -13.244 1.00 90.69 102 ASN A N 1
ATOM 789 C CA . ASN A 1 102 ? 13.073 -5.786 -13.891 1.00 90.69 102 ASN A CA 1
ATOM 790 C C . ASN A 1 102 ? 12.671 -5.700 -15.369 1.00 90.69 102 ASN A C 1
ATOM 792 O O . ASN A 1 102 ? 12.279 -4.629 -15.837 1.00 90.69 102 ASN A O 1
ATOM 796 N N . ASP A 1 103 ? 12.695 -6.823 -16.086 1.00 92.50 103 ASP A N 1
ATOM 797 C CA . ASP A 1 103 ? 12.270 -6.893 -17.483 1.00 92.50 103 ASP A CA 1
ATOM 798 C C . ASP A 1 103 ? 10.785 -6.559 -17.648 1.00 92.50 103 ASP A C 1
ATOM 800 O O . ASP A 1 103 ? 10.394 -5.843 -18.577 1.00 92.50 103 ASP A O 1
ATOM 804 N N . GLN A 1 104 ? 9.936 -7.051 -16.745 1.00 90.50 104 GLN A N 1
ATOM 805 C CA . GLN A 1 104 ? 8.514 -6.716 -16.730 1.00 90.50 104 GLN A CA 1
ATOM 806 C C . GLN A 1 104 ? 8.287 -5.228 -16.461 1.00 90.50 104 GLN A C 1
ATOM 808 O O . GLN A 1 104 ? 7.498 -4.601 -17.173 1.00 90.50 104 GLN A O 1
ATOM 813 N N . LEU A 1 105 ? 8.991 -4.641 -15.492 1.00 89.50 105 LEU A N 1
ATOM 814 C CA . LEU A 1 105 ? 8.902 -3.210 -15.204 1.00 89.50 105 LEU A CA 1
ATOM 815 C C . LEU A 1 105 ? 9.363 -2.367 -16.396 1.00 89.50 105 LEU A C 1
ATOM 817 O O . LEU A 1 105 ? 8.667 -1.430 -16.782 1.00 89.50 105 LEU A O 1
ATOM 821 N N . ALA A 1 106 ? 10.479 -2.730 -17.031 1.00 87.56 106 ALA A N 1
ATOM 822 C CA . ALA A 1 106 ? 10.997 -2.029 -18.203 1.00 87.56 106 ALA A CA 1
ATOM 823 C C . ALA A 1 106 ? 9.997 -2.044 -19.372 1.00 87.56 106 ALA A C 1
ATOM 825 O O . ALA A 1 106 ? 9.756 -1.009 -19.995 1.00 87.56 106 ALA A O 1
ATOM 826 N N . LYS A 1 107 ? 9.349 -3.188 -19.631 1.00 87.56 107 LYS A N 1
ATOM 827 C CA . LYS A 1 107 ? 8.313 -3.317 -20.673 1.00 87.56 107 LYS A CA 1
ATOM 828 C C . LYS A 1 107 ? 7.085 -2.445 -20.394 1.00 87.56 107 LYS A C 1
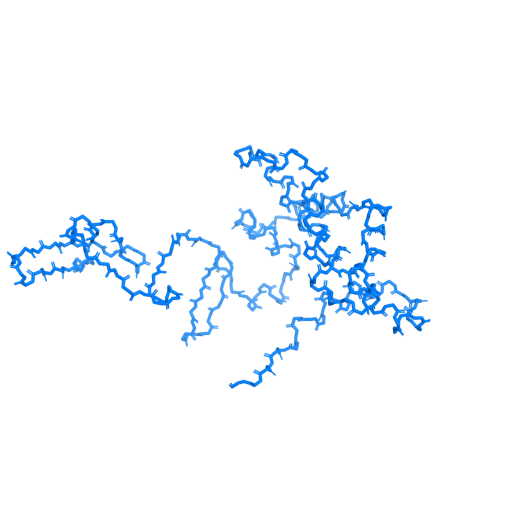ATOM 830 O O . LYS A 1 107 ? 6.494 -1.905 -21.327 1.00 87.56 107 LYS A O 1
ATOM 835 N N . HIS A 1 108 ? 6.707 -2.281 -19.126 1.00 85.62 108 HIS A N 1
ATOM 836 C CA . HIS A 1 108 ? 5.533 -1.498 -18.730 1.00 85.62 108 HIS A CA 1
ATOM 837 C C . HIS A 1 108 ? 5.827 -0.013 -18.474 1.00 85.62 108 HIS A C 1
ATOM 839 O O . HIS A 1 108 ? 4.880 0.754 -18.294 1.00 85.62 108 HIS A O 1
ATOM 845 N N . ALA A 1 109 ? 7.094 0.412 -18.494 1.00 82.19 109 ALA A N 1
ATOM 846 C CA . ALA A 1 109 ? 7.502 1.798 -18.249 1.00 82.19 109 ALA A CA 1
ATOM 847 C C . ALA A 1 109 ? 7.122 2.764 -19.384 1.00 82.19 109 ALA A C 1
ATOM 849 O O . ALA A 1 109 ? 7.061 3.975 -19.161 1.00 82.19 109 ALA A O 1
ATOM 850 N N . HIS A 1 110 ? 6.848 2.247 -20.588 1.00 81.62 110 HIS A N 1
ATOM 851 C CA . HIS A 1 110 ? 6.460 3.068 -21.731 1.00 81.62 110 HIS A CA 1
ATOM 852 C C . HIS A 1 110 ? 5.121 3.775 -21.475 1.00 81.62 110 HIS A C 1
ATOM 854 O O . HIS A 1 110 ? 4.092 3.146 -21.198 1.00 81.62 110 HIS A O 1
ATOM 860 N N . LEU A 1 111 ? 5.143 5.098 -21.608 1.00 79.62 111 LEU A N 1
ATOM 861 C CA . LEU A 1 111 ? 3.974 5.965 -21.617 1.00 79.62 111 LEU A CA 1
ATOM 862 C C . LEU A 1 111 ? 3.743 6.462 -23.039 1.00 79.62 111 LEU A C 1
ATOM 864 O O . LEU A 1 111 ? 4.694 6.658 -23.785 1.00 79.62 111 LEU A O 1
ATOM 868 N N . ASP A 1 112 ? 2.483 6.666 -23.416 1.00 83.25 112 ASP A N 1
ATOM 869 C CA . ASP A 1 112 ? 2.187 7.318 -24.689 1.00 83.25 112 ASP A CA 1
ATOM 870 C C . ASP A 1 112 ? 2.637 8.786 -24.620 1.00 83.25 112 ASP A C 1
ATOM 872 O O . ASP A 1 112 ? 2.020 9.620 -23.947 1.00 83.25 112 ASP A O 1
ATOM 876 N N . ASP A 1 113 ? 3.755 9.081 -25.285 1.00 76.19 113 ASP A N 1
ATOM 877 C CA . ASP A 1 113 ? 4.397 10.398 -25.259 1.00 76.19 113 ASP A CA 1
ATOM 878 C C . ASP A 1 113 ? 3.453 11.504 -25.739 1.00 76.19 113 ASP A C 1
ATOM 880 O O . ASP A 1 113 ? 3.466 12.620 -25.212 1.00 76.19 113 ASP A O 1
ATOM 884 N N . GLN A 1 114 ? 2.603 11.194 -26.718 1.00 79.75 114 GLN A N 1
ATOM 885 C CA . GLN A 1 114 ? 1.692 12.158 -27.316 1.00 79.75 114 GLN A CA 1
ATOM 886 C C . GLN A 1 114 ? 0.591 12.560 -26.330 1.00 79.75 114 GLN A C 1
ATOM 888 O O . GLN A 1 114 ? 0.356 13.751 -26.115 1.00 79.75 114 GLN A O 1
ATOM 893 N N . GLN A 1 115 ? -0.070 11.592 -25.699 1.00 79.88 115 GLN A N 1
ATOM 894 C CA . GLN A 1 115 ? -1.102 11.836 -24.694 1.00 79.88 115 GLN A CA 1
ATOM 895 C C . GLN A 1 115 ? -0.534 12.538 -23.462 1.00 79.88 115 GLN A C 1
ATOM 897 O O . GLN A 1 115 ? -1.105 13.536 -23.016 1.00 79.88 115 GLN A O 1
ATOM 902 N N . ASN A 1 116 ? 0.612 12.076 -22.952 1.00 82.31 116 ASN A N 1
ATOM 903 C CA . ASN A 1 116 ? 1.268 12.693 -21.802 1.00 82.31 116 ASN A CA 1
ATOM 904 C C . ASN A 1 116 ? 1.675 14.146 -22.106 1.00 82.31 116 ASN A C 1
ATOM 906 O O . ASN A 1 116 ? 1.369 15.054 -21.336 1.00 82.31 116 ASN A O 1
ATOM 910 N N . SER A 1 117 ? 2.279 14.406 -23.272 1.00 82.94 117 SER A N 1
ATOM 911 C CA . SER A 1 117 ? 2.643 15.765 -23.692 1.00 82.94 117 SER A CA 1
ATOM 912 C C . SER A 1 117 ? 1.425 16.680 -23.826 1.00 82.94 117 SER A C 1
ATOM 914 O O . SER A 1 117 ? 1.461 17.824 -23.374 1.00 82.94 117 SER A O 1
ATOM 916 N N . ASN A 1 118 ? 0.336 16.193 -24.426 1.00 86.75 118 ASN A N 1
ATOM 917 C CA . ASN A 1 118 ? -0.886 16.981 -24.598 1.00 86.75 118 ASN A CA 1
ATOM 918 C C . ASN A 1 118 ? -1.531 17.333 -23.257 1.00 86.75 118 ASN A C 1
ATOM 920 O O . ASN A 1 118 ? -1.975 18.465 -23.075 1.00 86.75 118 ASN A O 1
ATOM 924 N N . LEU A 1 119 ? -1.533 16.394 -22.311 1.00 86.88 119 LEU A N 1
ATOM 925 C CA . LEU A 1 119 ? -2.032 16.635 -20.964 1.00 86.88 119 LEU A CA 1
ATOM 926 C C . LEU A 1 119 ? -1.178 17.669 -20.225 1.00 86.88 119 LEU A C 1
ATOM 928 O O . LEU A 1 119 ? -1.713 18.601 -19.635 1.00 86.88 119 LEU A O 1
ATOM 932 N N . LEU A 1 120 ? 0.149 17.548 -20.295 1.00 84.12 120 LEU A N 1
ATOM 933 C CA . LEU A 1 120 ? 1.064 18.475 -19.626 1.00 84.12 120 LEU A CA 1
ATOM 934 C C . LEU A 1 120 ? 0.982 19.895 -20.203 1.00 84.12 120 LEU A C 1
ATOM 936 O O . LEU A 1 120 ? 1.043 20.859 -19.445 1.00 84.12 120 LEU A O 1
ATOM 940 N N . LYS A 1 121 ? 0.757 20.032 -21.517 1.00 86.38 121 LYS A N 1
ATOM 941 C CA . LYS A 1 121 ? 0.521 21.323 -22.193 1.00 86.38 121 LYS A CA 1
ATOM 942 C C . LYS A 1 121 ? -0.796 21.996 -21.805 1.00 86.38 121 LYS A C 1
ATOM 944 O O . LYS A 1 121 ? -0.941 23.191 -22.040 1.00 86.38 121 LYS A O 1
ATOM 949 N N . ALA A 1 122 ? -1.756 21.252 -21.255 1.00 88.19 122 ALA A N 1
ATOM 950 C CA . ALA A 1 122 ? -3.019 21.823 -20.793 1.00 88.19 122 ALA A CA 1
ATOM 951 C C . ALA A 1 122 ? -2.866 22.597 -19.471 1.00 88.19 122 ALA A C 1
ATOM 953 O O . ALA A 1 122 ? -3.735 23.398 -19.127 1.00 88.19 122 ALA A O 1
ATOM 954 N N . PHE A 1 123 ? -1.776 22.372 -18.730 1.00 87.81 123 PHE A N 1
ATOM 955 C CA . PHE A 1 123 ? -1.485 23.087 -17.491 1.00 87.81 123 PHE A CA 1
ATOM 956 C C . PHE A 1 123 ? -0.735 24.393 -17.745 1.00 87.81 123 PHE A C 1
ATOM 958 O O . PHE A 1 123 ? -0.014 24.554 -18.728 1.00 87.81 123 PHE A O 1
ATOM 965 N N . ASN A 1 124 ? -0.873 25.327 -16.806 1.00 84.38 124 ASN A N 1
ATOM 966 C CA . ASN A 1 124 ? -0.094 26.557 -16.826 1.00 84.38 124 ASN A CA 1
ATOM 967 C C . ASN A 1 124 ? 1.373 26.255 -16.483 1.00 84.38 124 ASN A C 1
ATOM 969 O O . ASN A 1 124 ? 1.665 25.387 -15.663 1.00 84.38 124 ASN A O 1
ATOM 973 N N . ASN A 1 125 ? 2.297 27.064 -17.005 1.00 75.19 125 ASN A N 1
ATOM 974 C CA . ASN A 1 125 ? 3.745 26.916 -16.780 1.00 75.19 125 ASN A CA 1
ATOM 975 C C . ASN A 1 125 ? 4.190 27.028 -15.302 1.00 75.19 125 ASN A C 1
ATOM 977 O O . ASN A 1 125 ? 5.349 26.778 -14.991 1.00 75.19 125 ASN A O 1
ATOM 981 N N . HIS A 1 126 ? 3.295 27.427 -14.392 1.00 77.81 126 HIS A N 1
ATOM 982 C CA . HIS A 1 126 ? 3.552 27.572 -12.952 1.00 77.81 126 HIS A CA 1
ATOM 983 C C . HIS A 1 126 ? 2.648 26.680 -12.090 1.00 77.81 126 HIS A C 1
ATOM 985 O O . HIS A 1 126 ? 2.478 26.924 -10.896 1.00 77.81 126 HIS A O 1
ATOM 991 N N . SER A 1 127 ? 2.018 25.669 -12.688 1.00 84.69 127 SER A N 1
ATOM 992 C CA . SER A 1 127 ? 1.201 24.711 -11.951 1.00 84.69 127 SER A CA 1
ATOM 993 C C . SER A 1 127 ? 2.060 23.865 -11.005 1.00 84.69 127 SER A C 1
ATOM 995 O O . SER A 1 127 ? 3.171 23.454 -11.336 1.00 84.69 127 SER A O 1
ATOM 997 N N . HIS A 1 128 ? 1.534 23.593 -9.808 1.00 85.62 128 HIS A N 1
ATOM 998 C CA . HIS A 1 128 ? 2.230 22.772 -8.822 1.00 85.62 128 HIS A CA 1
ATOM 999 C C . HIS A 1 128 ? 2.389 21.327 -9.345 1.00 85.62 128 HIS A C 1
ATOM 1001 O O . HIS A 1 128 ? 1.375 20.725 -9.722 1.00 85.62 128 HIS A O 1
ATOM 1007 N N . PRO A 1 129 ? 3.599 20.726 -9.316 1.00 88.00 129 PRO A N 1
ATOM 1008 C CA . PRO A 1 129 ? 3.857 19.408 -9.907 1.00 88.00 129 PRO A CA 1
ATOM 1009 C C . PRO A 1 129 ? 2.926 18.305 -9.402 1.00 88.00 129 PRO A C 1
ATOM 1011 O O . PRO A 1 129 ? 2.493 17.469 -10.187 1.00 88.00 129 PRO A O 1
ATOM 1014 N N . MET A 1 130 ? 2.539 18.335 -8.120 1.00 89.69 130 MET A N 1
ATOM 1015 C CA . MET A 1 130 ? 1.587 17.355 -7.579 1.00 89.69 130 MET A CA 1
ATOM 1016 C C . MET A 1 130 ? 0.202 17.435 -8.231 1.00 89.69 130 MET A C 1
ATOM 1018 O O . MET A 1 130 ? -0.412 16.397 -8.429 1.00 89.69 130 MET A O 1
ATOM 1022 N N . GLY A 1 131 ? -0.285 18.626 -8.599 1.00 89.19 131 GLY A N 1
ATOM 1023 C CA . GLY A 1 131 ? -1.580 18.764 -9.280 1.00 89.19 131 GLY A CA 1
ATOM 1024 C C . GLY A 1 131 ? -1.539 18.246 -10.719 1.00 89.19 131 GLY A C 1
ATOM 1025 O O . GLY A 1 131 ? -2.493 17.644 -11.202 1.00 89.19 131 GLY A O 1
ATOM 1026 N N . MET A 1 132 ? -0.401 18.430 -11.391 1.00 89.38 132 MET A N 1
ATOM 1027 C CA . MET A 1 132 ? -0.166 17.879 -12.727 1.00 89.38 132 MET A CA 1
ATOM 1028 C C . MET A 1 132 ? -0.010 16.355 -12.675 1.00 89.38 132 MET A C 1
ATOM 1030 O O . MET A 1 132 ? -0.568 15.645 -13.507 1.00 89.38 132 MET A O 1
ATOM 1034 N N . PHE A 1 133 ? 0.698 15.846 -11.663 1.00 90.19 133 PHE A N 1
ATOM 1035 C CA . PHE A 1 133 ? 0.873 14.417 -11.419 1.00 90.19 133 PHE A CA 1
ATOM 1036 C C . PHE A 1 133 ? -0.457 13.716 -11.121 1.00 90.19 133 PHE A C 1
ATOM 1038 O O . PHE A 1 133 ? -0.742 12.685 -11.726 1.00 90.19 133 PHE A O 1
ATOM 1045 N N . THR A 1 134 ? -1.299 14.268 -10.241 1.00 92.19 134 THR A N 1
ATOM 1046 C CA . THR A 1 134 ? -2.597 13.657 -9.910 1.00 92.19 134 THR A CA 1
ATOM 1047 C C . THR A 1 134 ? -3.533 13.622 -11.112 1.00 92.19 134 THR A C 1
ATOM 1049 O O . THR A 1 134 ? -4.172 12.600 -11.355 1.00 92.19 134 THR A O 1
ATOM 1052 N N . ALA A 1 135 ? -3.577 14.691 -11.909 1.00 91.25 135 ALA A N 1
ATOM 1053 C CA . ALA A 1 135 ? -4.343 14.708 -13.150 1.00 91.25 135 ALA A CA 1
ATOM 1054 C C . ALA A 1 135 ? -3.785 13.725 -14.192 1.00 91.25 135 ALA A C 1
ATOM 1056 O O . ALA A 1 135 ? -4.553 13.039 -14.863 1.00 91.25 135 ALA A O 1
ATOM 1057 N N . GLY A 1 136 ? -2.458 13.604 -14.279 1.00 90.25 136 GLY A N 1
ATOM 1058 C CA . GLY A 1 136 ? -1.769 12.574 -15.053 1.00 90.25 136 GLY A CA 1
ATOM 1059 C C . GLY A 1 136 ? -2.192 11.163 -14.672 1.00 90.25 136 GLY A C 1
ATOM 1060 O O . GLY A 1 136 ? -2.570 10.370 -15.530 1.00 90.25 136 GLY A O 1
ATOM 1061 N N . LEU A 1 137 ? -2.195 10.864 -13.375 1.00 90.06 137 LEU A N 1
ATOM 1062 C CA . LEU A 1 137 ? -2.578 9.557 -1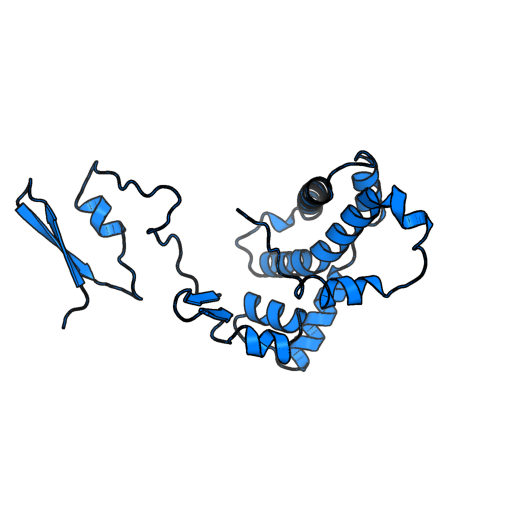2.859 1.00 90.06 137 LEU A CA 1
ATOM 1063 C C . LEU A 1 137 ? -4.065 9.268 -13.112 1.00 90.06 137 LEU A C 1
ATOM 1065 O O . LEU A 1 137 ? -4.424 8.158 -13.502 1.00 90.06 137 LEU A O 1
ATOM 1069 N N . ALA A 1 138 ? -4.925 10.279 -12.968 1.00 90.75 138 ALA A N 1
ATOM 1070 C CA . ALA A 1 138 ? -6.336 10.173 -13.319 1.00 90.75 138 ALA A CA 1
ATOM 1071 C C . ALA A 1 138 ? -6.529 9.900 -14.821 1.00 90.75 138 ALA A C 1
ATOM 1073 O O . ALA A 1 138 ? -7.310 9.024 -15.187 1.00 90.75 138 ALA A O 1
ATOM 1074 N N . ALA A 1 139 ? -5.779 10.573 -15.698 1.00 89.81 139 ALA A N 1
ATOM 1075 C CA . ALA A 1 139 ? -5.818 10.316 -17.135 1.00 89.81 139 ALA A CA 1
ATOM 1076 C C . ALA A 1 139 ? -5.351 8.891 -17.475 1.00 89.81 139 ALA A C 1
ATOM 1078 O O . ALA A 1 139 ? -6.005 8.218 -18.272 1.00 89.81 139 ALA A O 1
ATOM 1079 N N . LEU A 1 140 ? -4.297 8.385 -16.819 1.00 86.62 140 LEU A N 1
ATOM 1080 C CA . LEU A 1 140 ? -3.847 6.998 -16.988 1.00 86.62 140 LEU A CA 1
ATOM 1081 C C . LEU A 1 140 ? -4.964 5.991 -16.698 1.00 86.62 140 LEU A C 1
ATOM 1083 O O . LEU A 1 140 ? -5.098 5.029 -17.446 1.00 86.62 140 LEU A O 1
ATOM 1087 N N . SER A 1 141 ? -5.811 6.226 -15.689 1.00 88.06 141 SER A N 1
ATOM 1088 C CA . SER A 1 141 ? -6.934 5.321 -15.386 1.00 88.06 141 SER A CA 1
ATOM 1089 C C . SER A 1 141 ? -7.912 5.146 -16.557 1.00 88.06 141 SER A C 1
ATOM 1091 O O . SER A 1 141 ? -8.511 4.086 -16.709 1.00 88.06 141 SER A O 1
ATOM 1093 N N . THR A 1 142 ? -8.036 6.150 -17.433 1.00 87.44 142 THR A N 1
ATOM 1094 C CA . THR A 1 142 ? -8.921 6.091 -18.610 1.00 87.44 142 THR A CA 1
ATOM 1095 C C . THR A 1 142 ? -8.321 5.322 -19.785 1.00 87.44 142 THR A C 1
ATOM 1097 O O . THR A 1 142 ? -9.060 4.843 -20.642 1.00 87.44 142 THR A O 1
ATOM 1100 N N . LEU A 1 143 ? -6.993 5.168 -19.819 1.00 84.75 143 LEU A N 1
ATOM 1101 C CA . LEU A 1 143 ? -6.283 4.439 -20.874 1.00 84.75 143 LEU A CA 1
ATOM 1102 C C . LEU A 1 143 ? -6.341 2.920 -20.684 1.00 84.75 143 LEU A C 1
ATOM 1104 O O . LEU A 1 143 ? -6.123 2.175 -21.637 1.00 84.75 143 LEU A O 1
ATOM 1108 N N . TYR A 1 144 ? -6.641 2.473 -19.465 1.00 87.50 144 TYR A N 1
ATOM 1109 C CA . TYR A 1 144 ? -6.697 1.067 -19.077 1.00 87.50 144 TYR A CA 1
ATOM 1110 C C . TYR A 1 144 ? -8.107 0.713 -18.577 1.00 87.50 144 TYR A C 1
ATOM 1112 O O . TYR A 1 144 ? -8.327 0.608 -17.370 1.00 87.50 144 TYR A O 1
ATOM 1120 N N . PRO A 1 145 ? -9.101 0.568 -19.476 1.00 86.19 145 PRO A N 1
ATOM 1121 C CA . PRO A 1 145 ? -10.478 0.263 -19.083 1.00 86.19 145 PRO A CA 1
ATOM 1122 C C . PRO A 1 145 ? -10.634 -1.126 -18.443 1.00 86.19 145 PRO A C 1
ATOM 1124 O O . PRO A 1 145 ? -11.600 -1.349 -17.714 1.00 86.19 145 PRO A O 1
ATOM 1127 N N . ASP A 1 146 ? -9.684 -2.033 -18.689 1.00 88.88 146 ASP A N 1
ATOM 1128 C CA . ASP A 1 146 ? -9.565 -3.344 -18.045 1.00 88.88 146 ASP A CA 1
ATOM 1129 C C . ASP A 1 146 ? -9.305 -3.240 -16.535 1.00 88.88 146 ASP A C 1
ATOM 1131 O O . ASP A 1 146 ? -9.759 -4.099 -15.787 1.00 88.88 146 ASP A O 1
ATOM 1135 N N . ALA A 1 147 ? -8.721 -2.133 -16.056 1.00 85.81 147 ALA A N 1
ATOM 1136 C CA . ALA A 1 147 ? -8.435 -1.897 -14.635 1.00 85.81 147 ALA A CA 1
ATOM 1137 C C . ALA A 1 147 ? -9.676 -1.820 -13.727 1.00 85.81 147 ALA A C 1
ATOM 1139 O O . ALA A 1 147 ? -9.550 -1.703 -12.509 1.00 85.81 147 ALA A O 1
ATOM 1140 N N . ARG A 1 148 ? -10.880 -1.841 -14.308 1.00 88.00 148 ARG A N 1
ATOM 1141 C CA . ARG A 1 148 ? -12.148 -1.873 -13.570 1.00 88.00 148 ARG A CA 1
ATOM 1142 C C . ARG A 1 148 ? -12.429 -3.240 -12.950 1.00 88.00 148 ARG A C 1
ATOM 1144 O O . ARG A 1 148 ? -13.197 -3.297 -11.992 1.00 88.00 148 ARG A O 1
ATOM 1151 N N . ASP A 1 149 ? -11.853 -4.308 -13.496 1.00 90.94 149 ASP A N 1
ATOM 1152 C CA . ASP A 1 149 ? -12.011 -5.658 -12.963 1.00 90.94 149 ASP A CA 1
ATOM 1153 C C . ASP A 1 149 ? -10.973 -5.916 -11.863 1.00 90.94 149 ASP A C 1
ATOM 1155 O O . ASP A 1 149 ? -9.849 -6.350 -12.106 1.00 90.94 149 ASP A O 1
ATOM 1159 N N . VAL A 1 150 ? -11.334 -5.540 -10.634 1.00 88.62 150 VAL A N 1
ATOM 1160 C CA . VAL A 1 150 ? -10.442 -5.598 -9.463 1.00 88.62 150 VAL A CA 1
ATOM 1161 C C . VAL A 1 150 ? -10.357 -6.986 -8.824 1.00 88.62 150 VAL A C 1
ATOM 1163 O O . VAL A 1 150 ? -9.447 -7.236 -8.028 1.00 88.62 150 VAL A O 1
ATOM 1166 N N . GLU A 1 151 ? -11.309 -7.861 -9.148 1.00 92.25 151 GLU A N 1
ATOM 1167 C CA . GLU A 1 151 ? -11.399 -9.214 -8.595 1.00 92.25 151 GLU A CA 1
ATOM 1168 C C . GLU A 1 151 ? -10.491 -10.188 -9.354 1.00 92.25 151 GLU A C 1
ATOM 1170 O O . GLU A 1 151 ? -9.993 -11.150 -8.765 1.00 92.25 151 GLU A O 1
ATOM 1175 N N . ASP A 1 152 ? -10.213 -9.917 -10.634 1.00 94.06 152 ASP A N 1
ATOM 1176 C CA . ASP A 1 152 ? -9.270 -10.704 -11.420 1.00 94.06 152 ASP A CA 1
ATOM 1177 C C . ASP A 1 152 ? -7.816 -10.471 -10.938 1.00 94.06 152 ASP A C 1
ATOM 1179 O O . ASP A 1 152 ? -7.283 -9.350 -10.995 1.00 94.06 152 ASP A O 1
ATOM 1183 N N . PRO A 1 153 ? -7.128 -11.525 -10.455 1.00 92.50 153 PRO A N 1
ATOM 1184 C CA . PRO A 1 153 ? -5.773 -11.406 -9.937 1.00 92.50 153 PRO A CA 1
ATOM 1185 C C . PRO A 1 153 ? -4.735 -11.047 -11.011 1.00 92.50 153 PRO A C 1
ATOM 1187 O O . PRO A 1 153 ? -3.770 -10.353 -10.679 1.00 92.50 153 PRO A O 1
ATOM 1190 N N . GLU A 1 154 ? -4.905 -11.480 -12.262 1.00 91.88 154 GLU A N 1
ATOM 1191 C CA . GLU A 1 154 ? -3.965 -11.199 -13.355 1.00 91.88 154 GLU A CA 1
ATOM 1192 C C . GLU A 1 154 ? -4.049 -9.728 -13.768 1.00 91.88 154 GLU A C 1
ATOM 1194 O O . GLU A 1 154 ? -3.027 -9.042 -13.889 1.00 91.88 154 GLU A O 1
ATOM 1199 N N . ILE A 1 155 ? -5.276 -9.214 -13.896 1.00 92.31 155 ILE A N 1
ATOM 1200 C CA . ILE A 1 155 ? -5.540 -7.797 -14.172 1.00 92.31 155 ILE A CA 1
ATOM 1201 C C . ILE A 1 155 ? -4.958 -6.937 -13.046 1.00 92.31 155 ILE A C 1
ATOM 1203 O O . ILE A 1 155 ? -4.209 -5.987 -13.301 1.00 92.31 155 ILE A O 1
ATOM 1207 N N . ARG A 1 156 ? -5.199 -7.309 -11.784 1.00 92.38 156 ARG A N 1
ATOM 1208 C CA . ARG A 1 156 ? -4.635 -6.600 -10.630 1.00 92.38 156 ARG A CA 1
ATOM 1209 C C . ARG A 1 156 ? -3.106 -6.569 -10.660 1.00 92.38 156 ARG A C 1
ATOM 1211 O O . ARG A 1 156 ? -2.523 -5.500 -10.487 1.00 92.38 156 ARG A O 1
ATOM 1218 N N . GLN A 1 157 ? -2.448 -7.702 -10.907 1.00 91.19 157 GLN A N 1
ATOM 1219 C CA . GLN A 1 157 ? -0.983 -7.768 -10.992 1.00 91.19 157 GLN A CA 1
ATOM 1220 C C . GLN A 1 157 ? -0.432 -6.897 -12.127 1.00 91.19 157 GLN A C 1
ATOM 1222 O O . GLN A 1 157 ? 0.509 -6.126 -11.917 1.00 91.19 157 GLN A O 1
ATOM 1227 N N . LYS A 1 158 ? -1.063 -6.938 -13.304 1.00 91.56 158 LYS A N 1
ATOM 1228 C CA . LYS A 1 158 ? -0.717 -6.081 -14.444 1.00 91.56 158 LYS A CA 1
ATOM 1229 C C . LYS A 1 158 ? -0.818 -4.594 -14.093 1.00 91.56 158 LYS A C 1
ATOM 1231 O O . LYS A 1 158 ? 0.062 -3.813 -14.460 1.00 91.56 158 LYS A O 1
ATOM 1236 N N . HIS A 1 159 ? -1.862 -4.166 -13.381 1.00 91.81 159 HIS A N 1
ATOM 1237 C CA . HIS A 1 159 ? -2.004 -2.755 -13.003 1.00 91.81 159 HIS A CA 1
ATOM 1238 C C . HIS A 1 159 ? -1.075 -2.329 -11.862 1.00 91.81 159 HIS A C 1
ATOM 1240 O O . HIS A 1 159 ? -0.613 -1.188 -11.878 1.00 91.81 159 HIS A O 1
ATOM 1246 N N . VAL A 1 160 ? -0.708 -3.233 -10.948 1.00 92.50 160 VAL A N 1
ATOM 1247 C CA . VAL A 1 160 ? 0.363 -2.988 -9.964 1.00 92.50 160 VAL A CA 1
ATOM 1248 C C . VAL A 1 160 ? 1.694 -2.734 -10.677 1.00 92.50 160 VAL A C 1
ATOM 1250 O O . VAL A 1 160 ? 2.337 -1.715 -10.423 1.00 92.50 160 VAL A O 1
ATOM 1253 N N . LEU A 1 161 ? 2.066 -3.594 -11.631 1.00 91.62 161 LEU A N 1
ATOM 1254 C CA . LEU A 1 161 ? 3.249 -3.411 -12.481 1.00 91.62 161 LEU A CA 1
ATOM 1255 C C . LEU A 1 161 ? 3.220 -2.071 -13.226 1.00 91.62 161 LEU A C 1
ATOM 1257 O O . LEU A 1 161 ? 4.189 -1.312 -13.194 1.00 91.62 161 LEU A O 1
ATOM 1261 N N . ASN A 1 162 ? 2.087 -1.751 -13.858 1.00 90.75 162 ASN A N 1
ATOM 1262 C CA . ASN A 1 162 ? 1.904 -0.483 -14.561 1.00 90.75 162 ASN A CA 1
ATOM 1263 C C . ASN A 1 162 ? 2.081 0.725 -13.640 1.00 90.75 162 ASN A C 1
ATOM 1265 O O . ASN A 1 162 ? 2.737 1.685 -14.036 1.00 90.75 162 ASN A O 1
ATOM 1269 N N . ALA A 1 163 ? 1.512 0.692 -12.434 1.00 91.31 163 ALA A N 1
ATOM 1270 C CA . ALA A 1 163 ? 1.627 1.787 -11.481 1.00 91.31 163 ALA A CA 1
ATOM 1271 C C . ALA A 1 163 ? 3.087 1.996 -11.055 1.00 91.31 163 ALA A C 1
ATOM 1273 O O . ALA A 1 163 ? 3.597 3.110 -11.166 1.00 91.31 163 ALA A O 1
ATOM 1274 N N . ILE A 1 164 ? 3.782 0.928 -10.652 1.00 91.88 164 ILE A N 1
ATOM 1275 C CA . ILE A 1 164 ? 5.185 0.998 -10.212 1.00 91.88 164 ILE A CA 1
ATOM 1276 C C . ILE A 1 164 ? 6.089 1.512 -11.342 1.00 91.88 164 ILE A C 1
ATOM 1278 O O . ILE A 1 164 ? 6.945 2.362 -11.104 1.00 91.88 164 ILE A O 1
ATOM 1282 N N . ALA A 1 165 ? 5.877 1.048 -12.576 1.00 90.19 165 ALA A N 1
ATOM 1283 C CA . ALA A 1 165 ? 6.710 1.423 -13.714 1.00 90.19 165 ALA A CA 1
ATOM 1284 C C . ALA A 1 165 ? 6.439 2.849 -14.236 1.00 90.19 165 ALA A C 1
ATOM 1286 O O . ALA A 1 165 ? 7.371 3.548 -14.632 1.00 90.19 165 ALA A O 1
ATOM 1287 N N . LYS A 1 166 ? 5.176 3.300 -14.251 1.00 89.38 166 LYS A N 1
ATOM 1288 C CA . LYS A 1 166 ? 4.771 4.557 -14.913 1.00 89.38 166 LYS A CA 1
ATOM 1289 C C . LYS A 1 166 ? 4.747 5.772 -13.993 1.00 89.38 166 LYS A C 1
ATOM 1291 O O . LYS A 1 166 ? 4.944 6.890 -14.472 1.00 89.38 166 LYS A O 1
ATOM 1296 N N . VAL A 1 167 ? 4.522 5.583 -12.689 1.00 90.62 167 VAL A N 1
ATOM 1297 C CA . VAL A 1 167 ? 4.492 6.682 -11.707 1.00 90.62 167 VAL A CA 1
ATOM 1298 C C . VAL A 1 167 ? 5.785 7.512 -11.719 1.00 90.62 167 VAL A C 1
ATOM 1300 O O . VAL A 1 167 ? 5.669 8.739 -11.777 1.00 90.62 167 VAL A O 1
ATOM 1303 N N . PRO A 1 168 ? 6.998 6.919 -11.746 1.00 89.25 168 PRO A N 1
ATOM 1304 C CA . PRO A 1 168 ? 8.239 7.693 -11.815 1.00 89.25 168 PRO A CA 1
ATOM 1305 C C . PRO A 1 168 ? 8.344 8.549 -13.083 1.00 89.25 168 PRO A C 1
ATOM 1307 O O . PRO A 1 168 ? 8.680 9.730 -13.005 1.00 89.25 168 PRO A O 1
ATOM 1310 N N . THR A 1 169 ? 8.002 7.990 -14.247 1.00 85.25 169 THR A N 1
ATOM 1311 C CA . THR A 1 169 ? 8.041 8.702 -15.536 1.00 85.25 169 THR A CA 1
ATOM 1312 C C . THR A 1 169 ? 7.046 9.860 -15.565 1.00 85.25 169 THR A C 1
ATOM 1314 O O . THR A 1 169 ? 7.364 10.955 -16.040 1.00 85.25 169 THR A O 1
ATOM 1317 N N . LEU A 1 170 ? 5.851 9.658 -15.006 1.00 86.31 170 LEU A N 1
ATOM 1318 C CA . LEU A 1 170 ? 4.839 10.702 -14.906 1.00 86.31 170 LEU A CA 1
ATOM 1319 C C . LEU A 1 170 ? 5.274 11.820 -13.948 1.00 86.31 170 LEU A C 1
ATOM 1321 O O . LEU A 1 170 ? 5.160 12.999 -14.285 1.00 86.31 170 LEU A O 1
ATOM 1325 N N . ALA A 1 171 ? 5.812 11.461 -12.781 1.00 87.75 171 ALA A N 1
ATOM 1326 C CA . ALA A 1 171 ? 6.326 12.418 -11.807 1.00 87.75 171 ALA A CA 1
ATOM 1327 C C . ALA A 1 171 ? 7.478 13.252 -12.388 1.00 87.75 171 ALA A C 1
ATOM 1329 O O . ALA A 1 171 ? 7.486 14.476 -12.244 1.00 87.75 171 ALA A O 1
ATOM 1330 N N . ALA A 1 172 ? 8.403 12.614 -13.113 1.00 85.75 172 ALA A N 1
ATOM 1331 C CA . ALA A 1 172 ? 9.483 13.303 -13.810 1.00 85.75 172 ALA A CA 1
ATOM 1332 C C . ALA A 1 172 ? 8.937 14.272 -14.870 1.00 85.75 172 ALA A C 1
ATOM 1334 O O . ALA A 1 172 ? 9.363 15.423 -14.928 1.00 85.75 172 ALA A O 1
ATOM 1335 N N . SER A 1 173 ? 7.948 13.849 -15.660 1.00 83.38 173 SER A N 1
ATOM 1336 C CA . SER A 1 173 ? 7.337 14.691 -16.696 1.00 83.38 173 SER A CA 1
ATOM 1337 C C . SER A 1 173 ? 6.610 15.912 -16.108 1.00 83.38 173 SER A C 1
ATOM 1339 O O . SER A 1 173 ? 6.750 17.030 -16.612 1.00 83.38 173 SER A O 1
ATOM 1341 N N . ALA A 1 174 ? 5.876 15.725 -15.006 1.00 85.31 174 ALA A N 1
ATOM 1342 C CA . ALA A 1 174 ? 5.199 16.801 -14.284 1.00 85.31 174 ALA A CA 1
ATOM 1343 C C . ALA A 1 174 ? 6.194 17.797 -13.667 1.00 85.31 174 ALA A C 1
ATOM 1345 O O . ALA A 1 174 ? 6.038 19.009 -13.824 1.00 85.31 174 ALA A O 1
ATOM 1346 N N . ALA A 1 175 ? 7.250 17.295 -13.020 1.00 83.69 175 ALA A N 1
ATOM 1347 C CA . ALA A 1 175 ? 8.302 18.130 -12.452 1.00 83.69 175 ALA A CA 1
ATOM 1348 C C . ALA A 1 175 ? 9.033 18.933 -13.538 1.00 83.69 175 ALA A C 1
ATOM 1350 O O . ALA A 1 175 ? 9.177 20.144 -13.407 1.00 83.69 175 ALA A O 1
ATOM 1351 N N . LEU A 1 176 ? 9.432 18.298 -14.645 1.00 75.56 176 LEU A N 1
ATOM 1352 C CA . LEU A 1 176 ? 10.128 18.973 -15.746 1.00 75.56 176 LEU A CA 1
ATOM 1353 C C . LEU A 1 176 ? 9.278 20.068 -16.400 1.00 75.56 176 LEU A C 1
ATOM 1355 O O . LEU A 1 176 ? 9.823 21.096 -16.793 1.00 75.56 176 LEU A O 1
ATOM 1359 N N . THR A 1 177 ? 7.958 19.884 -16.481 1.00 70.00 177 THR A N 1
ATOM 1360 C CA . THR A 1 177 ? 7.052 20.886 -17.064 1.00 70.00 177 THR A CA 1
ATOM 1361 C C . THR A 1 177 ? 6.877 22.095 -16.142 1.00 70.00 177 THR A C 1
ATOM 1363 O O . THR A 1 177 ? 6.958 23.229 -16.607 1.00 70.00 177 THR A O 1
ATOM 1366 N N . GLY A 1 178 ? 6.735 21.880 -14.828 1.00 57.16 178 GLY A N 1
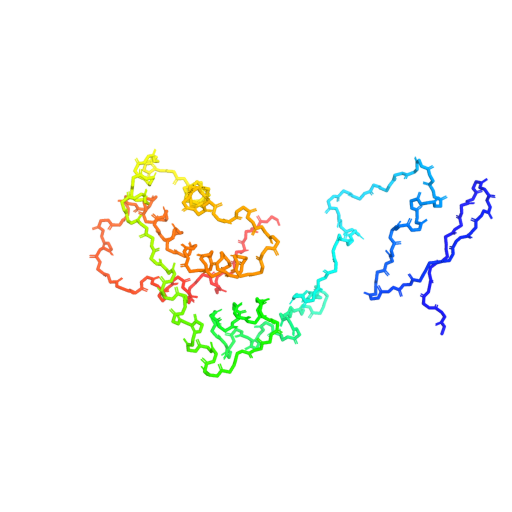ATOM 1367 C CA . GLY A 1 178 ? 6.712 22.975 -13.845 1.00 57.16 178 GLY A CA 1
ATOM 1368 C C . GLY A 1 178 ? 8.059 23.703 -13.703 1.00 57.16 178 GLY A C 1
ATOM 1369 O O . GLY A 1 178 ? 8.104 24.865 -13.309 1.00 57.16 178 GLY A O 1
ATOM 1370 N N . VAL A 1 179 ? 9.160 23.031 -14.058 1.00 50.88 179 VAL A N 1
ATOM 1371 C CA . VAL A 1 179 ? 10.545 23.537 -14.015 1.00 50.88 179 VAL A CA 1
ATOM 1372 C C . VAL A 1 179 ? 11.026 23.983 -15.409 1.00 50.88 179 VAL A C 1
ATOM 1374 O O . VAL A 1 179 ? 12.181 24.371 -15.573 1.00 50.88 179 VAL A O 1
ATOM 1377 N N . ALA A 1 180 ? 10.166 24.010 -16.436 1.00 43.56 180 ALA A N 1
ATOM 1378 C CA . ALA A 1 180 ? 10.545 24.404 -17.799 1.00 43.56 180 ALA A CA 1
ATOM 1379 C C . ALA A 1 180 ? 11.036 25.868 -17.915 1.00 43.56 180 ALA A C 1
ATOM 1381 O O . ALA A 1 180 ? 11.622 26.239 -18.930 1.00 43.56 180 ALA A O 1
ATOM 1382 N N . THR A 1 181 ? 10.900 26.685 -16.865 1.00 41.81 181 THR A N 1
ATOM 1383 C CA . THR A 1 181 ? 11.563 27.997 -16.723 1.00 41.81 181 THR A CA 1
ATOM 1384 C C . THR A 1 181 ? 12.992 27.943 -16.157 1.00 41.81 181 THR A C 1
ATOM 1386 O O . THR A 1 181 ? 13.727 28.914 -16.294 1.00 41.81 181 THR A O 1
ATOM 1389 N N . LEU A 1 182 ? 13.438 26.826 -15.577 1.00 38.31 182 LEU A N 1
ATOM 1390 C CA . LEU A 1 182 ? 14.815 26.604 -15.091 1.00 38.31 182 LEU A CA 1
ATOM 1391 C C . LEU A 1 182 ? 15.609 25.619 -15.973 1.00 38.31 182 LEU A C 1
ATOM 1393 O O . LEU A 1 182 ? 16.840 25.634 -15.974 1.00 38.31 182 LEU A O 1
ATOM 1397 N N . ALA A 1 183 ? 14.926 24.781 -16.759 1.00 37.06 183 ALA A N 1
ATOM 1398 C CA . ALA A 1 183 ? 15.532 23.690 -17.525 1.00 37.06 183 ALA A CA 1
ATOM 1399 C C . ALA A 1 183 ? 16.109 24.073 -18.906 1.00 37.06 183 ALA A C 1
ATOM 1401 O O . ALA A 1 183 ? 16.676 23.207 -19.570 1.00 37.06 183 ALA A O 1
ATOM 1402 N N . GLN A 1 184 ? 16.065 25.344 -19.336 1.00 34.41 184 GLN A N 1
ATOM 1403 C CA . GLN A 1 184 ? 16.808 25.762 -20.541 1.00 34.41 184 GLN A CA 1
ATOM 1404 C C . GLN A 1 184 ? 18.341 25.637 -20.376 1.00 34.41 184 GLN A C 1
ATOM 1406 O O . GLN A 1 184 ? 19.047 25.606 -21.379 1.00 34.41 184 GLN A O 1
ATOM 1411 N N . ASN A 1 185 ? 18.859 25.463 -19.148 1.00 32.72 185 ASN A N 1
ATOM 1412 C CA . ASN A 1 185 ? 20.297 25.298 -18.874 1.00 32.72 185 ASN A CA 1
ATOM 1413 C C . ASN A 1 185 ? 20.748 23.878 -18.467 1.00 32.72 185 ASN A C 1
ATOM 1415 O O . ASN A 1 185 ? 21.945 23.656 -18.310 1.00 32.72 185 ASN A O 1
ATOM 1419 N N . LEU A 1 186 ? 19.845 22.901 -18.314 1.00 35.56 186 LEU A N 1
ATOM 1420 C CA . LEU A 1 186 ? 20.186 21.538 -17.849 1.00 35.56 186 LEU A CA 1
ATOM 1421 C C . LEU A 1 186 ? 19.811 20.441 -18.858 1.00 35.56 186 LEU A C 1
ATOM 1423 O O . LEU A 1 186 ? 19.747 19.258 -18.532 1.00 35.56 186 LEU A O 1
ATOM 1427 N N . ALA A 1 187 ? 19.601 20.820 -20.117 1.00 33.25 187 ALA A N 1
ATOM 1428 C CA . ALA A 1 187 ? 19.435 19.898 -21.231 1.00 33.25 187 ALA A CA 1
ATOM 1429 C C . ALA A 1 187 ? 20.792 19.297 -21.636 1.00 33.25 187 ALA A C 1
ATOM 1431 O O . ALA A 1 187 ? 21.355 19.679 -22.655 1.00 33.25 187 ALA A O 1
ATOM 1432 N N . LYS A 1 188 ? 21.349 18.417 -20.795 1.00 33.78 188 LYS A N 1
ATOM 1433 C CA . LYS A 1 188 ? 22.420 17.447 -21.099 1.00 33.78 188 LYS A CA 1
ATOM 1434 C C . LYS A 1 188 ? 22.743 16.695 -19.810 1.00 33.78 188 LYS A C 1
ATOM 1436 O O . LYS A 1 188 ? 23.597 17.128 -19.047 1.00 33.78 188 LYS A O 1
ATOM 1441 N N . ASN A 1 189 ? 22.026 15.607 -19.537 1.00 29.47 189 ASN A N 1
ATOM 1442 C CA . ASN A 1 189 ? 22.603 14.313 -19.153 1.00 29.47 189 ASN A CA 1
ATOM 1443 C C . ASN A 1 189 ? 21.568 13.417 -18.466 1.00 29.47 189 ASN A C 1
ATOM 1445 O O . ASN A 1 189 ? 20.839 13.823 -17.568 1.00 29.47 189 ASN A O 1
ATOM 1449 N N . PHE A 1 190 ? 21.635 12.147 -18.851 1.00 36.34 190 PHE A N 1
ATOM 1450 C CA . PHE A 1 190 ? 20.984 10.931 -18.349 1.00 36.34 190 PHE A CA 1
ATOM 1451 C C . PHE A 1 190 ? 21.156 10.662 -16.826 1.00 36.34 190 PHE A C 1
ATOM 1453 O O . PHE A 1 190 ? 20.823 9.592 -16.328 1.00 36.34 190 PHE A O 1
ATOM 1460 N N . LEU A 1 191 ? 21.710 11.618 -16.071 1.00 33.84 191 LEU A N 1
ATOM 1461 C CA . LEU A 1 191 ? 22.097 11.521 -14.657 1.00 33.84 191 LEU A CA 1
ATOM 1462 C C . LEU A 1 191 ? 20.955 11.832 -13.673 1.00 33.84 191 LEU A C 1
ATOM 1464 O O . LEU A 1 191 ? 21.089 11.568 -12.479 1.00 33.84 191 LEU A O 1
ATOM 1468 N N . THR A 1 192 ? 19.820 12.352 -14.142 1.00 41.56 192 THR A N 1
ATOM 1469 C CA . THR A 1 192 ? 18.676 12.691 -13.278 1.00 41.56 192 THR A CA 1
ATOM 1470 C C . THR A 1 192 ? 17.941 11.475 -12.725 1.00 41.56 192 THR A C 1
ATOM 1472 O O . THR A 1 192 ? 17.299 11.602 -11.687 1.00 41.56 192 THR A O 1
ATOM 1475 N N . TRP A 1 193 ? 18.092 10.284 -13.316 1.00 36.72 193 TRP A N 1
ATOM 1476 C CA . TRP A 1 193 ? 17.510 9.077 -12.722 1.00 36.72 193 TRP A CA 1
ATOM 1477 C C . TRP A 1 193 ? 18.272 8.633 -11.465 1.00 36.72 193 TRP A C 1
ATOM 1479 O O . TRP A 1 193 ? 17.658 8.320 -10.449 1.00 36.72 193 TRP A O 1
ATOM 1489 N N . LYS A 1 194 ? 19.609 8.720 -11.481 1.00 31.50 194 LYS A N 1
ATOM 1490 C CA . LYS A 1 194 ? 20.451 8.366 -10.328 1.00 31.50 194 LYS A CA 1
ATOM 1491 C C . LYS A 1 194 ? 20.355 9.394 -9.195 1.00 31.50 194 LYS A C 1
ATOM 1493 O O . LYS A 1 194 ? 20.321 9.010 -8.038 1.00 31.50 194 LYS A O 1
ATOM 1498 N N . ILE A 1 195 ? 20.223 10.686 -9.507 1.00 37.41 195 ILE A N 1
ATOM 1499 C CA . ILE A 1 195 ? 20.066 11.741 -8.485 1.00 37.41 195 ILE A CA 1
ATOM 1500 C C . ILE A 1 195 ? 18.677 11.703 -7.827 1.00 37.41 195 ILE A C 1
ATOM 1502 O O . ILE A 1 195 ? 18.564 11.979 -6.636 1.00 37.41 195 ILE A O 1
ATOM 1506 N N . PHE A 1 196 ? 17.622 11.337 -8.561 1.00 35.25 196 PHE A N 1
ATOM 1507 C CA . PHE A 1 196 ? 16.279 11.240 -7.981 1.00 35.25 196 PHE A CA 1
ATOM 1508 C C . PHE A 1 196 ? 16.114 9.995 -7.094 1.00 35.25 196 PHE A C 1
ATOM 1510 O O . PHE A 1 196 ? 15.456 10.074 -6.060 1.00 35.25 196 PHE A O 1
ATOM 1517 N N . VAL A 1 197 ? 16.762 8.876 -7.448 1.00 40.38 197 VAL A N 1
ATOM 1518 C CA . VAL A 1 197 ? 16.754 7.642 -6.640 1.00 40.38 197 VAL A CA 1
ATOM 1519 C C . VAL A 1 197 ? 17.731 7.716 -5.455 1.00 40.38 197 VAL A C 1
ATOM 1521 O O . VAL A 1 197 ? 17.362 7.307 -4.358 1.00 40.38 197 VAL A O 1
ATOM 1524 N N . ASP A 1 198 ? 18.923 8.303 -5.618 1.00 30.17 198 ASP A N 1
ATOM 1525 C CA . ASP A 1 198 ? 19.943 8.344 -4.552 1.00 30.17 198 ASP A CA 1
ATOM 1526 C C . ASP A 1 198 ? 19.876 9.617 -3.668 1.00 30.17 198 ASP A C 1
ATOM 1528 O O . ASP A 1 198 ? 20.495 9.661 -2.605 1.00 30.17 198 ASP A O 1
ATOM 1532 N N . GLY A 1 199 ? 19.150 10.672 -4.069 1.00 31.91 199 GLY A N 1
ATOM 1533 C CA . GLY A 1 199 ? 19.217 11.995 -3.421 1.00 31.91 199 GLY A CA 1
ATOM 1534 C C . GLY A 1 199 ? 18.020 12.412 -2.560 1.00 31.91 199 GLY A C 1
ATOM 1535 O O . GLY A 1 199 ? 18.196 13.205 -1.634 1.00 31.91 199 GLY A O 1
ATOM 1536 N N . PHE A 1 200 ? 16.810 11.900 -2.814 1.00 32.91 200 PHE A N 1
ATOM 1537 C CA . PHE A 1 200 ? 15.603 12.384 -2.117 1.00 32.91 200 PHE A CA 1
ATOM 1538 C C . PHE A 1 200 ? 15.263 11.614 -0.826 1.00 32.91 200 PHE A C 1
ATOM 1540 O O . PHE A 1 200 ? 14.373 12.015 -0.084 1.00 32.91 200 PHE A O 1
ATOM 1547 N N . LEU A 1 201 ? 16.001 10.543 -0.509 1.00 37.97 201 LEU A N 1
ATOM 1548 C CA . LEU A 1 201 ? 15.818 9.747 0.717 1.00 37.97 201 LEU A CA 1
ATOM 1549 C C . LEU A 1 201 ? 16.792 10.101 1.860 1.00 37.97 201 LEU A C 1
ATOM 1551 O O . LEU A 1 201 ? 16.668 9.540 2.944 1.00 37.97 201 LEU A O 1
ATOM 1555 N N . ILE A 1 202 ? 17.739 11.032 1.660 1.00 34.22 202 ILE A N 1
ATOM 1556 C CA . ILE A 1 202 ? 18.794 11.346 2.655 1.00 34.22 202 ILE A CA 1
ATOM 1557 C C . ILE A 1 202 ? 18.669 12.757 3.263 1.00 34.22 202 ILE A C 1
ATOM 1559 O O . ILE A 1 202 ? 19.273 13.039 4.296 1.00 34.22 202 ILE A O 1
ATOM 1563 N N . THR A 1 203 ? 17.833 13.647 2.722 1.00 27.83 203 THR A N 1
ATOM 1564 C CA . THR A 1 203 ? 17.542 14.931 3.384 1.00 27.83 203 THR A CA 1
ATOM 1565 C C . THR A 1 203 ? 16.182 14.879 4.059 1.00 27.83 203 THR A C 1
ATOM 1567 O O . THR A 1 203 ? 15.137 15.073 3.445 1.00 27.83 203 THR A O 1
ATOM 1570 N N . GLY A 1 204 ? 16.226 14.581 5.360 1.00 30.06 204 GLY A N 1
ATOM 1571 C CA . GLY A 1 204 ? 15.085 14.674 6.252 1.00 30.06 204 GLY A CA 1
ATOM 1572 C C . GLY A 1 204 ? 14.376 16.013 6.081 1.00 30.06 204 GLY A C 1
ATOM 1573 O O . GLY A 1 204 ? 14.969 17.079 6.252 1.00 30.06 204 GLY A O 1
ATOM 1574 N N . CYS A 1 205 ? 13.091 15.935 5.748 1.00 25.72 205 CYS A N 1
ATOM 1575 C CA . CYS A 1 205 ? 12.156 17.036 5.885 1.00 25.72 205 CYS A CA 1
ATOM 1576 C C . CYS A 1 205 ? 12.032 17.380 7.377 1.00 25.72 205 CYS A C 1
ATOM 1578 O O . CYS A 1 205 ? 11.121 16.926 8.058 1.00 25.72 205 CYS A O 1
ATOM 1580 N N . ALA A 1 206 ? 12.963 18.179 7.893 1.00 28.94 206 ALA A N 1
ATOM 1581 C CA . ALA A 1 206 ? 12.728 19.001 9.067 1.00 28.94 206 ALA A CA 1
ATOM 1582 C C . ALA A 1 206 ? 11.944 20.235 8.599 1.00 28.94 206 ALA A C 1
ATOM 1584 O O . ALA A 1 206 ? 12.523 21.270 8.275 1.00 28.94 206 ALA A O 1
ATOM 1585 N N . PHE A 1 207 ? 10.620 20.103 8.510 1.00 24.69 207 PHE A N 1
ATOM 1586 C CA . PHE A 1 207 ? 9.742 21.265 8.585 1.00 24.69 207 PHE A CA 1
ATOM 1587 C C . PHE A 1 207 ? 9.455 21.512 10.070 1.00 24.69 207 PHE A C 1
ATOM 1589 O O . PHE A 1 207 ? 8.933 20.608 10.725 1.00 24.69 207 PHE A O 1
ATOM 1596 N N . PRO A 1 208 ? 9.827 22.678 10.626 1.00 27.05 208 PRO A N 1
ATOM 1597 C CA . PRO A 1 208 ? 9.513 23.005 12.004 1.00 27.05 208 PRO A CA 1
ATOM 1598 C C . PRO A 1 208 ? 8.019 23.318 12.111 1.00 27.05 208 PRO A C 1
ATOM 1600 O O . PRO A 1 208 ? 7.518 24.216 11.430 1.00 27.05 208 PRO A O 1
ATOM 1603 N N . ILE A 1 209 ? 7.333 22.587 12.984 1.00 35.97 209 ILE A N 1
ATOM 1604 C CA . ILE A 1 209 ? 6.176 23.073 13.737 1.00 35.97 209 ILE A CA 1
ATOM 1605 C C . ILE A 1 209 ? 6.488 22.791 15.202 1.00 35.97 209 ILE A C 1
ATOM 1607 O O . ILE A 1 209 ? 6.922 21.650 15.481 1.00 35.97 209 ILE A O 1
#

Secondary structure (DSSP, 8-state):
---EEEEE-TTT--EEEEEEETTEE-SHHHHHHSTT-----TTSSS------SSEEEETTTTEEEETTEEHHHHHHH--HHHHHHHHHHSSPPPHHHHHHHHHHHHHH----HHHHHHHHHTS-TT--HHHHHHHHHHHHHHH-GGGG--S-HHHHHHHHHHHHHHHHHHHHHHHHHHTTTTGGG----TTHHHHHHHHTTSS------

Foldseek 3Di:
DFQWDKDADPVVRDIDIFHQDPNHTDCVVVCVVDPPDDDDDVPCPPPDDDDDQAWDDDPVVRFIDGLNHTPVCCVVPHDPLQSLCCRVVVDGDDPVRSVVSVVLLVVLLDDDPVVLVVLLVVDDLQDDLVVSLVVVVVVVCVVCVLCVCCVDPVSVVNVSSNCVNHSVVSSVSSVCSNCVVVCVPVPDDPCVVVCVRVPPPPDDPPDDD

pLDDT: mean 80.01, std 19.75, range [24.69, 95.5]